Protein AF-A0A524J0C8-F1 (afdb_monomer)

Structure (mmCIF, N/CA/C/O backbone):
data_AF-A0A524J0C8-F1
#
_entry.id   AF-A0A524J0C8-F1
#
loop_
_atom_site.group_PDB
_atom_site.id
_atom_site.type_symbol
_atom_site.label_atom_id
_atom_site.label_alt_id
_atom_site.label_comp_id
_atom_site.label_asym_id
_atom_site.label_entity_id
_atom_site.label_seq_id
_atom_site.pdbx_PDB_ins_code
_atom_site.Cartn_x
_atom_site.Cartn_y
_atom_site.Cartn_z
_atom_site.occupancy
_atom_site.B_iso_or_equiv
_atom_site.auth_seq_id
_atom_site.auth_comp_id
_atom_site.auth_asym_id
_atom_site.auth_atom_id
_atom_site.pdbx_PDB_model_num
ATOM 1 N N . MET A 1 1 ? 19.236 -18.487 -19.897 1.00 65.38 1 MET A N 1
ATOM 2 C CA . MET A 1 1 ? 17.955 -17.747 -19.939 1.00 65.38 1 MET A CA 1
ATOM 3 C C . MET A 1 1 ? 18.192 -16.451 -20.700 1.00 65.38 1 MET A C 1
ATOM 5 O O . MET A 1 1 ? 19.241 -15.858 -20.490 1.00 65.38 1 MET A O 1
ATOM 9 N N . LYS A 1 2 ? 17.306 -16.058 -21.624 1.00 91.19 2 LYS A N 1
ATOM 10 C CA . LYS A 1 2 ? 17.439 -14.785 -22.359 1.00 91.19 2 LYS A CA 1
ATOM 11 C C . LYS A 1 2 ? 16.922 -13.638 -21.484 1.00 91.19 2 LYS A C 1
ATOM 13 O O . LYS A 1 2 ? 15.969 -13.858 -20.742 1.00 91.19 2 LYS A O 1
ATOM 18 N N . VAL A 1 3 ? 17.532 -12.455 -21.585 1.00 92.19 3 VAL A N 1
ATOM 19 C CA . VAL A 1 3 ? 17.136 -11.259 -20.811 1.00 92.19 3 VAL A CA 1
ATOM 20 C C . VAL A 1 3 ? 15.651 -10.944 -21.004 1.00 92.19 3 VAL A C 1
ATOM 22 O O . VAL A 1 3 ? 14.955 -10.717 -20.023 1.00 92.19 3 VAL A O 1
ATOM 25 N N . GLU A 1 4 ? 15.154 -11.050 -22.237 1.00 89.56 4 GLU A N 1
ATOM 26 C CA . GLU A 1 4 ? 13.746 -10.786 -22.553 1.00 89.56 4 GLU A CA 1
ATOM 27 C C . GLU A 1 4 ? 12.782 -11.708 -21.799 1.00 89.56 4 GLU A C 1
ATOM 29 O O . GLU A 1 4 ? 11.888 -11.241 -21.110 1.00 89.56 4 GLU A O 1
ATOM 34 N N . ALA A 1 5 ? 13.038 -13.019 -21.803 1.00 88.00 5 ALA A N 1
ATOM 35 C CA . ALA A 1 5 ? 12.205 -13.976 -21.073 1.00 88.00 5 ALA A CA 1
ATOM 36 C C . ALA A 1 5 ? 12.224 -13.732 -19.550 1.00 88.00 5 ALA A C 1
ATOM 38 O O . ALA A 1 5 ? 11.246 -14.009 -18.862 1.00 88.00 5 ALA A O 1
ATOM 39 N N . ALA A 1 6 ? 13.337 -13.220 -19.010 1.00 87.69 6 ALA A N 1
ATOM 40 C CA . ALA A 1 6 ? 13.421 -12.845 -17.602 1.00 87.69 6 ALA A CA 1
ATOM 41 C C . ALA A 1 6 ? 12.604 -11.577 -17.295 1.00 87.69 6 ALA A C 1
ATOM 43 O O . ALA A 1 6 ? 11.979 -11.504 -16.235 1.00 87.69 6 ALA A O 1
ATOM 44 N N . ARG A 1 7 ? 12.586 -10.605 -18.218 1.00 88.12 7 ARG A N 1
ATOM 45 C CA . ARG A 1 7 ? 11.748 -9.402 -18.131 1.00 88.12 7 ARG A CA 1
ATOM 46 C C . ARG A 1 7 ? 10.266 -9.767 -18.202 1.00 88.12 7 ARG A C 1
ATOM 48 O O . ARG A 1 7 ? 9.555 -9.466 -17.251 1.00 88.12 7 ARG A O 1
ATOM 55 N N . GLU A 1 8 ? 9.842 -10.495 -19.233 1.00 88.69 8 GLU A N 1
ATOM 56 C CA . GLU A 1 8 ? 8.449 -10.943 -19.396 1.00 88.69 8 GLU A CA 1
ATOM 57 C C . GLU A 1 8 ? 7.960 -11.721 -18.165 1.00 88.69 8 GLU A C 1
ATOM 59 O O . GLU A 1 8 ? 6.869 -11.488 -17.644 1.00 88.69 8 GLU A O 1
ATOM 64 N N . TYR A 1 9 ? 8.794 -12.624 -17.637 1.00 89.69 9 TYR A N 1
ATOM 65 C CA . TYR A 1 9 ? 8.463 -13.353 -16.417 1.00 89.69 9 TYR A CA 1
ATOM 66 C C . TYR A 1 9 ? 8.314 -12.415 -15.209 1.00 89.69 9 TYR A C 1
ATOM 68 O O . TYR A 1 9 ? 7.368 -12.558 -14.434 1.00 89.69 9 TYR A O 1
ATOM 76 N N . SER A 1 10 ? 9.199 -11.429 -15.058 1.00 85.00 10 SER A N 1
ATOM 77 C CA . SER A 1 10 ? 9.131 -10.455 -13.960 1.00 85.00 10 SER A CA 1
ATOM 78 C C . SER A 1 10 ? 7.877 -9.577 -14.042 1.00 85.00 10 SER A C 1
ATOM 80 O O . SER A 1 10 ? 7.220 -9.358 -13.026 1.00 85.00 10 SER A O 1
ATOM 82 N N . GLU A 1 11 ? 7.495 -9.142 -15.243 1.00 84.94 11 GLU A N 1
ATOM 83 C CA . GLU A 1 11 ? 6.250 -8.403 -15.493 1.00 84.94 11 GLU A CA 1
ATOM 84 C C . GLU A 1 11 ? 5.021 -9.261 -15.164 1.00 84.94 11 GLU A C 1
ATOM 86 O O . GLU A 1 11 ? 4.088 -8.804 -14.499 1.00 84.94 11 GLU A O 1
ATOM 91 N N . SER A 1 12 ? 5.048 -10.550 -15.523 1.00 89.50 12 SER A N 1
ATOM 92 C CA . SER A 1 12 ? 3.971 -11.483 -15.175 1.00 89.50 12 SER A CA 1
ATOM 93 C C . SER A 1 12 ? 3.791 -11.651 -13.662 1.00 89.50 12 SER A C 1
ATOM 95 O O . SER A 1 12 ? 2.660 -11.718 -13.175 1.00 89.50 12 SER A O 1
ATOM 97 N N . LEU A 1 13 ? 4.889 -11.643 -12.897 1.00 83.56 13 LEU A N 1
ATOM 98 C CA . LEU A 1 13 ? 4.835 -11.682 -11.435 1.00 83.56 13 LEU A CA 1
ATOM 99 C C . LEU A 1 13 ? 4.215 -10.407 -10.852 1.00 83.56 13 LEU A C 1
ATOM 101 O O . LEU A 1 13 ? 3.454 -10.501 -9.887 1.00 83.56 13 LEU A O 1
ATOM 105 N N . GLY A 1 14 ? 4.483 -9.241 -11.449 1.00 80.75 14 GLY A N 1
ATOM 106 C CA . GLY A 1 14 ? 3.833 -7.978 -11.083 1.00 80.75 14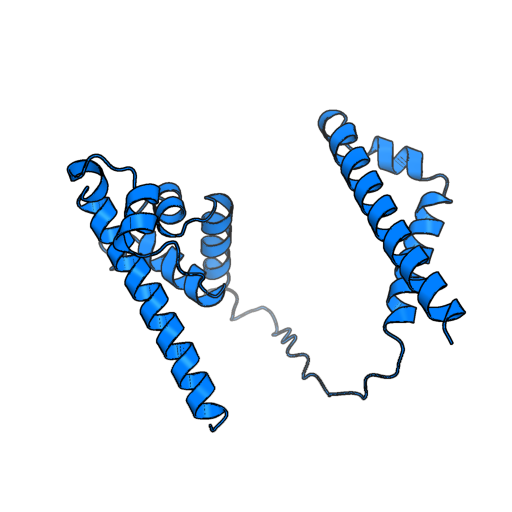 GLY A CA 1
ATOM 107 C C . GLY A 1 14 ? 2.312 -8.052 -11.241 1.00 80.75 14 GLY A C 1
ATOM 108 O O . GLY A 1 14 ? 1.572 -7.768 -10.296 1.00 80.75 14 GLY A O 1
ATOM 109 N N . MET A 1 15 ? 1.839 -8.561 -12.385 1.00 84.50 15 MET A N 1
ATOM 110 C CA . MET A 1 15 ? 0.405 -8.745 -12.656 1.00 84.50 15 MET A CA 1
ATOM 111 C C . MET A 1 15 ? -0.271 -9.707 -11.666 1.00 84.50 15 MET A C 1
ATOM 113 O O . MET A 1 15 ? -1.371 -9.429 -11.179 1.00 84.50 15 MET A O 1
ATOM 117 N N . ILE A 1 16 ? 0.389 -10.820 -11.321 1.00 89.44 16 ILE A N 1
ATOM 118 C CA . ILE A 1 16 ? -0.103 -11.767 -10.305 1.00 89.44 16 ILE A CA 1
ATOM 119 C C . ILE A 1 16 ? -0.172 -11.091 -8.928 1.00 89.44 16 ILE A C 1
ATOM 121 O O . ILE A 1 16 ? -1.155 -11.251 -8.197 1.00 89.44 16 ILE A O 1
ATOM 125 N N . GLY A 1 17 ? 0.849 -10.305 -8.579 1.00 88.00 17 GLY A N 1
ATOM 126 C CA . GLY A 1 17 ? 0.906 -9.553 -7.331 1.00 88.00 17 GLY A CA 1
ATOM 127 C C . GLY A 1 17 ? -0.239 -8.550 -7.189 1.00 88.00 17 GLY A C 1
ATOM 128 O O . GLY A 1 17 ? -0.946 -8.556 -6.179 1.00 88.00 17 GLY A O 1
ATOM 129 N N . ALA A 1 18 ? -0.476 -7.741 -8.223 1.00 87.19 18 ALA A N 1
ATOM 130 C CA . ALA A 1 18 ? -1.593 -6.801 -8.270 1.00 87.19 18 ALA A CA 1
ATOM 131 C C . ALA A 1 18 ? -2.951 -7.524 -8.174 1.00 87.19 18 ALA A C 1
ATOM 133 O O . ALA A 1 18 ? -3.813 -7.134 -7.385 1.00 87.19 18 ALA A O 1
ATOM 134 N N . GLY A 1 19 ? -3.125 -8.634 -8.903 1.00 91.69 19 GLY A N 1
ATOM 135 C CA . GLY A 1 19 ? -4.335 -9.459 -8.834 1.00 91.69 19 GLY A CA 1
ATOM 136 C C . GLY A 1 19 ? -4.600 -10.045 -7.443 1.00 91.69 19 GLY A C 1
ATOM 137 O O . GLY A 1 19 ? -5.744 -10.074 -6.991 1.00 91.69 19 GLY A O 1
ATOM 138 N N . THR A 1 20 ? -3.549 -10.442 -6.724 1.00 93.62 20 THR A N 1
ATOM 139 C CA . THR A 1 20 ? -3.659 -10.941 -5.344 1.00 93.62 20 THR A CA 1
ATOM 140 C C . THR A 1 20 ? -4.207 -9.860 -4.410 1.00 93.62 20 THR A C 1
ATOM 142 O O . THR A 1 20 ? -5.105 -10.121 -3.612 1.00 93.62 20 THR A O 1
ATOM 145 N N . LEU A 1 21 ? -3.744 -8.614 -4.545 1.00 92.19 21 LEU A N 1
ATOM 146 C CA . LEU A 1 21 ? -4.226 -7.497 -3.727 1.00 92.19 21 LEU A CA 1
ATOM 147 C C . LEU A 1 21 ? -5.691 -7.138 -4.019 1.00 92.19 21 LEU A C 1
ATOM 149 O O . LEU A 1 21 ? -6.426 -6.807 -3.088 1.00 92.19 21 LEU A O 1
ATOM 153 N N . ARG A 1 22 ? -6.157 -7.293 -5.266 1.00 92.50 22 ARG A N 1
ATOM 154 C CA . ARG A 1 22 ? -7.590 -7.171 -5.602 1.00 92.50 22 ARG A CA 1
ATOM 155 C C . ARG A 1 22 ? -8.438 -8.214 -4.874 1.00 92.50 22 ARG A C 1
ATOM 157 O O . ARG A 1 22 ? -9.505 -7.890 -4.359 1.00 92.50 22 ARG A O 1
ATOM 164 N N . GLN A 1 23 ? -7.959 -9.455 -4.787 1.00 95.31 23 GLN A N 1
ATOM 165 C CA . GLN A 1 23 ? -8.658 -10.511 -4.046 1.00 95.31 23 GLN A CA 1
ATOM 166 C C . GLN A 1 23 ? -8.705 -10.215 -2.544 1.00 95.31 23 GLN A C 1
ATOM 168 O O . GLN A 1 23 ? -9.738 -10.433 -1.915 1.00 95.31 23 GLN A O 1
ATOM 173 N N . VAL A 1 24 ? -7.622 -9.671 -1.978 1.00 95.25 24 VAL A N 1
ATOM 174 C CA . VAL A 1 24 ? -7.584 -9.213 -0.579 1.00 95.25 24 VAL A CA 1
ATOM 175 C C . VAL A 1 24 ? -8.605 -8.099 -0.341 1.00 95.25 24 VAL A C 1
ATOM 177 O O . VAL A 1 24 ? -9.383 -8.181 0.609 1.00 95.25 24 VAL A O 1
ATOM 180 N N . ALA A 1 25 ? -8.640 -7.087 -1.213 1.00 94.81 25 ALA A N 1
ATOM 181 C CA . ALA A 1 25 ? -9.606 -5.993 -1.136 1.00 94.81 25 ALA A CA 1
ATOM 182 C C . ALA A 1 25 ? -11.051 -6.503 -1.185 1.00 94.81 25 ALA A C 1
ATOM 184 O O . ALA A 1 25 ? -11.872 -6.147 -0.337 1.00 94.81 25 ALA A O 1
ATOM 185 N N . TRP A 1 26 ? -11.349 -7.400 -2.125 1.00 95.94 26 TRP A N 1
ATOM 186 C CA . TRP A 1 26 ? -12.666 -8.016 -2.231 1.00 95.94 26 TRP A CA 1
ATOM 187 C C . TRP A 1 26 ? -13.020 -8.827 -0.977 1.00 95.94 26 TRP A C 1
ATOM 189 O O . TRP A 1 26 ? -14.102 -8.656 -0.416 1.00 95.94 26 TRP A O 1
ATOM 199 N N . ALA A 1 27 ? -12.098 -9.647 -0.465 1.00 95.88 27 ALA A N 1
ATOM 200 C CA . ALA A 1 27 ? -12.315 -10.419 0.757 1.00 95.88 27 ALA A CA 1
ATOM 201 C C . ALA A 1 27 ? -12.592 -9.523 1.977 1.00 95.88 27 ALA A C 1
ATOM 203 O O . ALA A 1 27 ? -13.454 -9.847 2.801 1.00 95.88 27 ALA A O 1
ATOM 204 N N . GLN A 1 28 ? -11.903 -8.381 2.078 1.00 95.56 28 GLN A N 1
ATOM 205 C CA . GLN A 1 28 ? -12.163 -7.375 3.104 1.00 95.56 28 GLN A CA 1
ATOM 206 C C . GLN A 1 28 ? -13.572 -6.786 2.973 1.00 95.56 28 GLN A C 1
ATOM 208 O O . GLN A 1 28 ? -14.286 -6.729 3.976 1.00 95.56 28 GLN A O 1
ATOM 213 N N . GLN A 1 29 ? -13.994 -6.392 1.766 1.00 93.81 29 GLN A N 1
ATOM 214 C CA . GLN A 1 29 ? -15.340 -5.855 1.519 1.00 93.81 29 GLN A CA 1
ATOM 215 C C . GLN A 1 29 ? -16.442 -6.861 1.866 1.00 93.81 29 GLN A C 1
ATOM 217 O O . GLN A 1 29 ? -17.460 -6.490 2.444 1.00 93.81 29 GLN A O 1
ATOM 222 N N . GLN A 1 30 ? -16.218 -8.144 1.574 1.00 96.69 30 GLN A N 1
ATOM 223 C CA . GLN A 1 30 ? -17.135 -9.229 1.937 1.00 96.69 30 GLN A CA 1
ATOM 224 C C . GLN A 1 30 ? -17.102 -9.574 3.438 1.00 96.69 30 GLN A C 1
ATOM 226 O O . GLN A 1 30 ? -17.862 -10.423 3.901 1.00 96.69 30 GLN A O 1
ATOM 231 N N . GLY A 1 31 ? -16.220 -8.946 4.222 1.00 95.81 31 GLY A N 1
ATOM 232 C CA . GLY A 1 31 ? -16.094 -9.198 5.655 1.00 95.81 31 GLY A CA 1
ATOM 233 C C . GLY A 1 31 ? -15.560 -10.591 5.994 1.00 95.81 31 GLY A C 1
ATOM 234 O O . GLY A 1 31 ? -15.745 -11.043 7.125 1.00 95.81 31 GLY A O 1
ATOM 235 N N . ILE A 1 32 ? -14.882 -11.267 5.057 1.00 97.19 32 ILE A N 1
ATOM 236 C CA . ILE A 1 32 ? -14.376 -12.637 5.236 1.00 97.19 32 ILE A CA 1
ATOM 237 C C . ILE A 1 32 ? -13.422 -12.745 6.439 1.00 97.19 32 ILE A C 1
ATOM 239 O O . ILE A 1 32 ? -13.663 -13.614 7.280 1.00 97.19 32 ILE A O 1
ATOM 243 N N . PRO A 1 33 ? -12.407 -11.866 6.617 1.00 97.62 33 PRO A N 1
ATOM 244 C CA . PRO A 1 33 ? -11.531 -11.937 7.791 1.00 97.62 33 PRO A CA 1
ATOM 245 C C . PRO A 1 33 ? -12.318 -11.874 9.105 1.00 97.62 33 PRO A C 1
ATOM 247 O O . PRO A 1 33 ? -12.123 -12.690 10.006 1.00 97.62 33 PRO A O 1
ATOM 250 N N . LYS A 1 34 ? -13.293 -10.959 9.173 1.00 96.38 34 LYS A N 1
ATOM 251 C CA . LYS A 1 34 ? -14.138 -10.761 10.352 1.00 96.38 34 LYS A CA 1
ATOM 252 C C . LYS A 1 34 ? -15.037 -11.968 10.624 1.00 96.38 34 LYS A C 1
ATOM 254 O O . LYS A 1 34 ? -15.202 -12.336 11.783 1.00 96.38 34 LYS A O 1
ATOM 259 N N . ALA A 1 35 ? -15.594 -12.592 9.585 1.00 98.06 35 ALA A N 1
ATOM 260 C CA . ALA A 1 35 ? -16.396 -13.810 9.711 1.00 98.06 35 ALA A CA 1
ATOM 261 C C . ALA A 1 35 ? -15.582 -14.990 10.274 1.00 98.06 35 ALA A C 1
ATOM 263 O O . ALA A 1 35 ? -16.133 -15.839 10.970 1.00 98.06 35 ALA A O 1
ATOM 264 N N . LEU A 1 36 ? -14.269 -15.004 10.031 1.00 97.62 36 LEU A N 1
ATOM 265 C CA . LEU A 1 36 ? -13.325 -15.972 10.593 1.00 97.62 36 LEU A CA 1
ATOM 266 C C . LEU A 1 36 ? -12.790 -15.576 11.981 1.00 97.62 36 LEU A C 1
ATOM 268 O O . LEU A 1 36 ? -11.968 -16.296 12.544 1.00 97.62 36 LEU A O 1
ATOM 272 N N . GLY A 1 37 ? -13.231 -14.446 12.545 1.00 97.75 37 GLY A N 1
ATOM 273 C CA . GLY A 1 37 ? -12.748 -13.949 13.835 1.00 97.75 37 GLY A CA 1
ATOM 274 C C . GLY A 1 37 ? -11.309 -13.424 13.797 1.00 97.75 37 GLY A C 1
ATOM 275 O O . GLY A 1 37 ? -10.650 -13.388 14.833 1.00 97.75 37 GLY A O 1
ATOM 276 N N . MET A 1 38 ? -10.819 -13.028 12.622 1.00 98.12 38 MET A N 1
ATOM 277 C CA . MET A 1 38 ? -9.465 -12.518 12.410 1.00 98.12 38 MET A CA 1
ATOM 278 C C . MET A 1 38 ? -9.506 -11.048 11.986 1.00 98.12 38 MET A C 1
ATOM 280 O O . MET A 1 38 ? -10.459 -10.586 11.353 1.00 98.12 38 MET A O 1
ATOM 284 N N . ASP A 1 39 ? -8.452 -10.299 12.303 1.00 97.12 39 ASP A N 1
ATOM 285 C CA . ASP A 1 39 ? -8.204 -9.031 11.619 1.00 97.12 39 ASP A CA 1
ATOM 286 C C . ASP A 1 39 ? -7.627 -9.277 10.212 1.00 97.12 39 ASP A C 1
ATOM 288 O O . ASP A 1 39 ? -7.170 -10.375 9.878 1.00 97.12 39 ASP A O 1
ATOM 292 N N . LEU A 1 40 ? -7.673 -8.247 9.362 1.00 96.38 40 LEU A N 1
ATOM 293 C CA . LEU A 1 40 ? -7.226 -8.346 7.972 1.00 96.38 40 LEU A CA 1
ATOM 294 C C . LEU A 1 40 ? -5.756 -8.771 7.864 1.00 96.38 40 LEU A C 1
ATOM 296 O O . LEU A 1 40 ? -5.412 -9.592 7.021 1.00 96.38 40 LEU A O 1
ATOM 300 N N . ARG A 1 41 ? -4.898 -8.230 8.731 1.00 96.00 41 ARG A N 1
ATOM 301 C CA . ARG A 1 41 ? -3.462 -8.517 8.744 1.00 96.00 41 ARG A CA 1
ATOM 302 C C . ARG A 1 41 ? -3.199 -9.995 8.994 1.00 96.00 41 ARG A C 1
ATOM 304 O O . ARG A 1 41 ? -2.515 -10.639 8.206 1.00 96.00 41 ARG A O 1
ATOM 311 N N . THR A 1 42 ? -3.772 -10.517 10.070 1.00 97.06 42 THR A N 1
ATOM 312 C CA . THR A 1 42 ? -3.668 -11.920 10.466 1.00 97.06 42 THR A CA 1
ATOM 313 C C . THR A 1 42 ? -4.180 -12.828 9.352 1.00 97.06 42 THR A C 1
ATOM 315 O O . THR A 1 42 ? -3.561 -13.846 9.043 1.00 97.06 42 THR A O 1
ATOM 318 N N . TRP A 1 43 ? -5.281 -12.440 8.702 1.00 97.62 43 TRP A N 1
ATOM 319 C CA . TRP A 1 43 ? -5.842 -1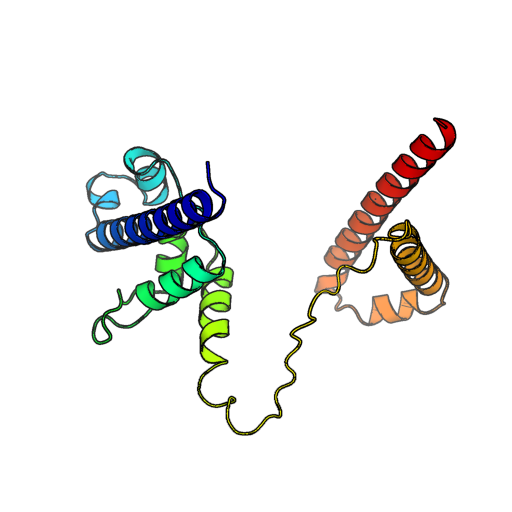3.183 7.579 1.00 97.62 43 TRP A CA 1
ATOM 320 C C . TRP A 1 43 ? -4.899 -13.214 6.363 1.00 97.62 43 TRP A C 1
ATOM 322 O O . TRP A 1 43 ? -4.647 -14.290 5.823 1.00 97.62 43 TRP A O 1
ATOM 332 N N . ILE A 1 44 ? -4.309 -12.077 5.976 1.00 96.44 44 ILE A N 1
ATOM 333 C CA . ILE A 1 44 ? -3.316 -11.993 4.888 1.00 96.44 44 ILE A CA 1
ATOM 334 C C . ILE A 1 44 ? -2.079 -12.842 5.213 1.00 96.44 44 ILE A C 1
ATOM 336 O O . ILE A 1 44 ? -1.624 -13.628 4.383 1.00 96.44 44 ILE A O 1
ATOM 340 N N . GLU A 1 45 ? -1.534 -12.720 6.423 1.00 95.88 45 GLU A N 1
ATOM 341 C CA . GLU A 1 45 ? -0.362 -13.492 6.851 1.00 95.88 45 GLU A CA 1
ATOM 342 C C . GLU A 1 45 ? -0.645 -15.008 6.842 1.00 95.88 45 GLU A C 1
ATOM 344 O O . GLU A 1 45 ? 0.215 -15.784 6.431 1.00 95.88 45 GLU A O 1
ATOM 349 N N . THR A 1 46 ? -1.861 -15.426 7.212 1.00 96.56 46 THR A N 1
ATOM 350 C CA . THR A 1 46 ? -2.251 -16.845 7.293 1.00 96.56 46 THR A CA 1
ATOM 351 C C . THR A 1 46 ? -2.573 -17.464 5.931 1.00 96.56 46 THR A C 1
ATOM 353 O O . THR A 1 46 ? -2.137 -18.578 5.650 1.00 96.56 46 THR A O 1
ATOM 356 N N . PHE A 1 47 ? -3.357 -16.778 5.092 1.00 95.50 47 PHE A N 1
ATOM 357 C CA . PHE A 1 47 ? -3.921 -17.365 3.867 1.00 95.50 47 PHE A CA 1
ATOM 358 C C . PHE A 1 47 ? -3.245 -16.896 2.577 1.00 95.50 47 PHE A C 1
ATOM 360 O O . PHE A 1 47 ? -3.281 -17.618 1.584 1.00 95.50 47 PHE A O 1
ATOM 367 N N . VAL A 1 48 ? -2.632 -15.711 2.578 1.00 93.69 48 VAL A N 1
ATOM 368 C CA . VAL A 1 48 ? -1.973 -15.127 1.395 1.00 93.69 48 VAL A CA 1
ATOM 369 C C . VAL A 1 48 ? -0.449 -15.272 1.477 1.00 93.69 48 VAL A C 1
ATOM 371 O O . VAL A 1 48 ? 0.229 -15.276 0.453 1.00 93.69 48 VAL A O 1
ATOM 374 N N . GLY A 1 49 ? 0.101 -15.449 2.683 1.00 94.19 49 GLY A N 1
ATOM 375 C CA . GLY A 1 49 ? 1.546 -15.540 2.917 1.00 94.19 49 GLY A CA 1
ATOM 376 C C . GLY A 1 49 ? 2.218 -14.180 3.136 1.00 94.19 49 GLY A C 1
ATOM 377 O O . GLY A 1 49 ? 3.436 -14.065 3.000 1.00 94.19 49 GLY A O 1
ATOM 378 N N . GLY A 1 50 ? 1.436 -13.154 3.490 1.00 94.12 50 GLY A N 1
ATOM 379 C CA . GLY A 1 50 ? 1.907 -11.788 3.723 1.00 94.12 50 GLY A CA 1
ATOM 380 C C . GLY A 1 50 ? 1.613 -10.830 2.565 1.00 94.12 50 GLY A C 1
ATOM 381 O O . GLY A 1 50 ? 0.971 -11.180 1.578 1.00 94.12 50 GLY A O 1
ATOM 382 N N . TRP A 1 51 ? 2.066 -9.583 2.706 1.00 92.62 51 TRP A N 1
ATOM 383 C CA . TRP A 1 51 ? 1.859 -8.558 1.683 1.00 92.62 51 TRP A CA 1
ATOM 384 C C . TRP A 1 51 ? 2.823 -8.708 0.515 1.00 92.62 51 TRP A C 1
ATOM 386 O O . TRP A 1 51 ? 4.040 -8.804 0.697 1.00 92.62 51 TRP A O 1
ATOM 396 N N . VAL A 1 52 ? 2.271 -8.625 -0.694 1.00 91.06 52 VAL A N 1
ATOM 397 C CA . VAL A 1 52 ? 3.060 -8.561 -1.921 1.00 91.06 52 VAL A CA 1
ATOM 398 C C . VAL A 1 52 ? 3.695 -7.179 -2.051 1.00 91.06 52 VAL A C 1
ATOM 400 O O . VAL A 1 52 ? 3.023 -6.152 -1.952 1.00 91.06 52 VAL A O 1
ATOM 403 N N . ARG A 1 53 ? 5.010 -7.143 -2.287 1.00 90.44 53 ARG A N 1
ATOM 404 C CA . ARG A 1 53 ? 5.714 -5.900 -2.613 1.00 90.44 53 ARG A CA 1
ATOM 405 C C . ARG A 1 53 ? 5.503 -5.573 -4.084 1.00 90.44 53 ARG A C 1
ATOM 407 O O . ARG A 1 53 ? 6.019 -6.275 -4.945 1.00 90.44 53 ARG A O 1
ATOM 414 N N . LEU A 1 54 ? 4.777 -4.494 -4.338 1.00 89.94 54 LEU A N 1
ATOM 415 C CA . LEU A 1 54 ? 4.616 -3.922 -5.669 1.00 89.94 54 LEU A CA 1
ATOM 416 C C . LEU A 1 54 ? 5.734 -2.923 -5.988 1.00 89.94 54 LEU A C 1
ATOM 418 O O . LEU A 1 54 ? 6.310 -2.308 -5.079 1.00 89.94 54 LEU A O 1
ATOM 422 N N . THR A 1 55 ? 5.985 -2.721 -7.281 1.00 90.81 55 THR A N 1
ATOM 423 C CA . THR A 1 55 ? 6.729 -1.553 -7.771 1.00 90.81 55 THR A CA 1
ATOM 424 C C . THR A 1 55 ? 5.963 -0.262 -7.438 1.00 90.81 55 THR A C 1
ATOM 426 O O . THR A 1 55 ? 4.826 -0.294 -6.953 1.00 90.81 55 THR A O 1
ATOM 429 N N . ILE A 1 56 ? 6.589 0.905 -7.607 1.00 92.81 56 ILE A N 1
ATOM 430 C CA . ILE A 1 56 ? 5.910 2.178 -7.311 1.00 92.81 56 ILE A CA 1
ATOM 431 C C . ILE A 1 56 ? 4.792 2.419 -8.329 1.00 92.81 56 ILE A C 1
ATOM 433 O O . ILE A 1 56 ? 3.726 2.905 -7.955 1.00 92.81 56 ILE A O 1
ATOM 437 N N . GLU A 1 57 ? 5.049 2.059 -9.578 1.00 91.06 57 GLU A N 1
ATOM 438 C CA . GLU A 1 57 ? 4.165 2.166 -10.728 1.00 91.06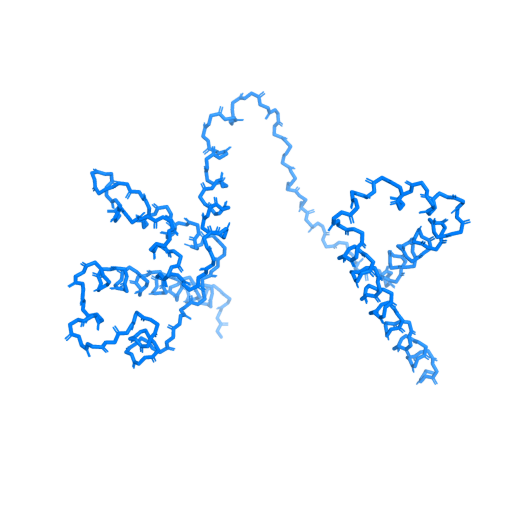 57 GLU A CA 1
ATOM 439 C C . GLU A 1 57 ? 2.927 1.287 -10.519 1.00 91.06 57 GLU A C 1
ATOM 441 O O . GLU A 1 57 ? 1.825 1.824 -10.392 1.00 91.06 57 GLU A O 1
ATOM 446 N N . ASP A 1 58 ? 3.112 -0.019 -10.295 1.00 90.31 58 ASP A N 1
ATOM 447 C CA . ASP A 1 58 ? 2.002 -0.952 -10.049 1.00 90.31 58 ASP A CA 1
ATOM 448 C C . ASP A 1 58 ? 1.192 -0.544 -8.812 1.00 90.31 58 ASP A C 1
ATOM 450 O O . ASP A 1 58 ? -0.036 -0.626 -8.785 1.00 90.31 58 ASP A O 1
ATOM 454 N N . ARG A 1 59 ? 1.863 -0.072 -7.750 1.00 95.19 59 ARG A N 1
ATOM 455 C CA . ARG A 1 59 ? 1.167 0.370 -6.535 1.00 95.19 59 ARG A CA 1
ATOM 456 C C . ARG A 1 59 ? 0.273 1.574 -6.811 1.00 95.19 59 ARG A C 1
ATOM 458 O O . ARG A 1 59 ? -0.807 1.647 -6.234 1.00 95.19 59 ARG A O 1
ATOM 465 N N . ARG A 1 60 ? 0.702 2.516 -7.655 1.00 95.00 60 ARG A N 1
ATOM 466 C CA . ARG A 1 60 ? -0.118 3.676 -8.038 1.00 95.00 60 ARG A CA 1
ATOM 467 C C . ARG A 1 60 ? -1.344 3.243 -8.823 1.00 95.00 60 ARG A C 1
ATOM 469 O O . ARG A 1 60 ? -2.435 3.696 -8.491 1.00 95.00 60 ARG A O 1
ATOM 476 N N . GLU A 1 61 ? -1.183 2.341 -9.786 1.00 93.75 61 GLU A N 1
ATOM 477 C CA . GLU A 1 61 ? -2.305 1.790 -10.554 1.00 93.75 61 GLU A CA 1
ATOM 478 C C . GLU A 1 61 ? -3.316 1.091 -9.644 1.00 93.75 61 GLU A C 1
ATOM 480 O O . GLU A 1 61 ? -4.505 1.407 -9.673 1.00 93.75 61 GLU A O 1
ATOM 485 N N . VAL A 1 62 ? -2.841 0.228 -8.741 1.00 94.75 62 VAL A N 1
ATOM 486 C CA . VAL A 1 62 ? -3.709 -0.448 -7.770 1.00 94.75 62 VAL A CA 1
ATOM 487 C C . VAL A 1 62 ? -4.371 0.560 -6.823 1.00 94.75 62 VAL A C 1
ATOM 489 O O . VAL A 1 62 ? -5.551 0.423 -6.521 1.00 94.75 62 VAL A O 1
ATOM 492 N N . VAL A 1 63 ? -3.673 1.606 -6.365 1.00 96.50 63 VAL A N 1
ATOM 493 C CA . VAL A 1 63 ? -4.282 2.668 -5.538 1.00 96.50 63 VAL A CA 1
ATOM 494 C C . VAL A 1 63 ? -5.425 3.367 -6.275 1.00 96.50 63 VAL A C 1
ATOM 496 O O . VAL A 1 63 ? -6.462 3.640 -5.662 1.00 96.50 63 VAL A O 1
ATOM 499 N N . LEU A 1 64 ? -5.255 3.668 -7.563 1.00 95.31 64 LEU A N 1
ATOM 500 C CA . LEU A 1 64 ? -6.304 4.289 -8.370 1.00 95.31 64 LEU A CA 1
ATOM 501 C C . LEU A 1 64 ? -7.501 3.359 -8.496 1.00 95.31 64 LEU A C 1
ATOM 503 O O . LEU A 1 64 ? -8.605 3.776 -8.177 1.00 95.31 64 LEU A O 1
ATOM 507 N N . GLU A 1 65 ? -7.282 2.097 -8.854 1.00 94.75 65 GLU A N 1
ATOM 508 C CA . GLU A 1 65 ? -8.354 1.111 -8.994 1.00 94.75 65 GLU A CA 1
ATOM 509 C C . GLU A 1 65 ? -9.114 0.890 -7.675 1.00 94.75 65 GLU A C 1
ATOM 511 O O . GLU A 1 65 ? -10.344 0.935 -7.633 1.00 94.75 65 GLU A O 1
ATOM 516 N N . LEU A 1 66 ? -8.390 0.707 -6.564 1.00 96.00 66 LEU A N 1
ATOM 517 C CA . LEU A 1 66 ? -8.997 0.472 -5.255 1.00 96.00 66 LEU A CA 1
ATOM 518 C C . LEU A 1 66 ? -9.834 1.669 -4.785 1.00 96.00 66 LEU A C 1
ATOM 520 O O . LEU A 1 66 ? -10.867 1.476 -4.147 1.00 96.00 66 LEU A O 1
ATOM 524 N N . THR A 1 67 ? -9.385 2.897 -5.065 1.00 96.88 67 THR A N 1
ATOM 525 C CA . THR A 1 67 ? -10.032 4.123 -4.561 1.00 96.88 67 THR A CA 1
ATOM 526 C C . THR A 1 67 ? -10.968 4.802 -5.556 1.00 96.88 67 THR A C 1
ATOM 528 O O . THR A 1 67 ? -11.697 5.714 -5.156 1.00 96.88 67 THR A O 1
ATOM 531 N N . ALA A 1 68 ? -10.954 4.393 -6.825 1.00 95.25 68 ALA A N 1
ATOM 532 C CA . ALA A 1 68 ? -11.892 4.867 -7.831 1.00 95.25 68 ALA A CA 1
ATOM 533 C C . ALA A 1 68 ? -13.323 4.439 -7.461 1.00 95.25 68 ALA A C 1
ATOM 535 O O . ALA A 1 68 ? -13.500 3.357 -6.892 1.00 95.25 68 ALA A O 1
ATOM 536 N N . PRO A 1 69 ? -14.339 5.269 -7.746 1.00 96.06 69 PRO A N 1
ATOM 537 C CA . PRO A 1 69 ? -15.734 4.917 -7.506 1.00 96.06 69 PRO A CA 1
ATOM 538 C C . PRO A 1 69 ? -16.141 3.617 -8.213 1.00 96.06 69 PRO A C 1
ATOM 540 O O . PRO A 1 69 ? -15.575 3.245 -9.241 1.00 96.06 69 PRO A O 1
ATOM 543 N N . VAL A 1 70 ? -17.140 2.921 -7.666 1.00 93.62 70 VAL A N 1
ATOM 544 C CA . VAL A 1 70 ? -17.606 1.636 -8.222 1.00 93.62 70 VAL A CA 1
ATOM 545 C C . VAL A 1 70 ? -18.264 1.843 -9.588 1.00 93.62 70 VAL A C 1
ATOM 547 O O . VAL A 1 70 ? -18.115 1.018 -10.485 1.00 93.62 70 VAL A O 1
ATOM 550 N N . GLU A 1 71 ? -18.947 2.972 -9.767 1.00 94.44 71 GLU A N 1
ATOM 551 C CA . GLU A 1 71 ? -19.537 3.409 -11.031 1.00 94.44 71 GLU A CA 1
ATOM 552 C C . GLU A 1 71 ? -18.505 3.617 -12.152 1.00 94.44 71 GLU A C 1
ATOM 554 O O . GLU A 1 71 ? -18.840 3.410 -13.317 1.00 94.44 71 GLU A O 1
ATOM 559 N N . ASP A 1 72 ? -17.252 3.922 -11.798 1.00 93.94 72 ASP A N 1
ATOM 560 C CA . ASP A 1 72 ? -16.130 4.093 -12.731 1.00 93.94 72 ASP A CA 1
ATOM 561 C C . ASP A 1 72 ? -15.322 2.792 -12.920 1.00 93.94 72 ASP A C 1
ATOM 563 O O . ASP A 1 72 ? -14.253 2.791 -13.529 1.00 93.94 72 ASP A O 1
ATOM 567 N N . GLY A 1 73 ? -15.811 1.665 -12.387 1.00 89.88 73 GLY A N 1
ATOM 568 C CA . GLY A 1 73 ? -15.140 0.363 -12.457 1.00 89.88 73 GLY A CA 1
ATOM 569 C C . GLY A 1 73 ? -14.066 0.135 -11.387 1.00 89.88 73 GLY A C 1
ATOM 570 O O . GLY A 1 73 ? -13.327 -0.845 -11.474 1.00 89.88 73 GLY A O 1
ATOM 571 N N . GLY A 1 74 ? -13.975 1.011 -10.383 1.00 94.12 74 GLY A N 1
ATOM 572 C CA . GLY A 1 74 ? -13.110 0.834 -9.219 1.00 94.12 74 GLY A CA 1
ATOM 573 C C . GLY A 1 74 ? -13.752 0.024 -8.091 1.00 94.12 74 GLY A C 1
ATOM 574 O O . GLY A 1 74 ? -14.825 -0.564 -8.233 1.00 94.12 74 GLY A O 1
ATOM 575 N N . MET A 1 75 ? -13.096 0.007 -6.927 1.00 94.56 75 MET A N 1
ATOM 576 C CA . MET A 1 75 ? -13.613 -0.675 -5.727 1.00 94.56 75 MET A CA 1
ATOM 577 C C . MET A 1 75 ? -14.270 0.257 -4.703 1.00 94.56 75 MET A C 1
ATOM 579 O O . MET A 1 75 ? -14.852 -0.226 -3.732 1.00 94.56 75 MET A O 1
ATOM 583 N N . GLY A 1 76 ? -14.184 1.575 -4.881 1.00 96.00 76 GLY A N 1
ATOM 584 C CA . GLY A 1 76 ? -14.805 2.569 -4.004 1.00 96.00 76 GLY A CA 1
ATOM 585 C C . GLY A 1 76 ? -14.262 2.588 -2.572 1.00 96.00 76 GLY A C 1
ATOM 586 O O . GLY A 1 76 ? -14.941 3.080 -1.671 1.00 96.00 76 GLY A O 1
ATOM 587 N N . LEU A 1 77 ? -13.064 2.047 -2.328 1.00 96.69 77 LEU A N 1
ATOM 588 C CA . LEU A 1 77 ? -12.481 2.007 -0.990 1.00 96.69 77 LEU A CA 1
ATOM 589 C C . LEU A 1 77 ? -12.010 3.389 -0.540 1.00 96.69 77 LEU A C 1
ATOM 591 O O . LEU A 1 77 ? -11.455 4.182 -1.309 1.00 96.69 77 LEU A O 1
ATOM 595 N N . SER A 1 78 ? -12.135 3.659 0.760 1.00 97.19 78 SER A N 1
ATOM 596 C CA . SER A 1 78 ? -11.472 4.816 1.353 1.00 97.19 78 SER A CA 1
ATOM 597 C C . SER A 1 78 ? -9.946 4.660 1.287 1.00 97.19 78 SER A C 1
ATOM 599 O O . SER A 1 78 ? -9.402 3.556 1.291 1.00 97.19 78 SER A O 1
ATOM 601 N N . GLN A 1 79 ? -9.207 5.775 1.322 1.00 97.31 79 GLN A N 1
ATOM 602 C CA . GLN A 1 79 ? -7.735 5.730 1.343 1.00 97.31 79 GLN A CA 1
ATOM 603 C C . GLN A 1 79 ? -7.174 4.967 2.553 1.00 97.31 79 GLN A C 1
ATOM 605 O O . GLN A 1 79 ? -6.028 4.525 2.530 1.00 97.31 79 GLN A O 1
ATOM 610 N N . ARG A 1 80 ? -7.942 4.868 3.645 1.00 97.38 80 ARG A N 1
ATOM 611 C CA . ARG A 1 80 ? -7.548 4.097 4.825 1.00 97.38 80 ARG A CA 1
ATOM 612 C C . ARG A 1 80 ? -7.690 2.601 4.567 1.00 97.38 80 ARG A C 1
ATOM 614 O O . ARG A 1 80 ? -6.740 1.876 4.813 1.00 97.38 80 ARG A O 1
ATOM 621 N N . GLU A 1 81 ? -8.819 2.170 4.015 1.00 96.56 81 GLU A N 1
ATOM 622 C CA . GLU A 1 81 ? -9.034 0.763 3.661 1.00 96.56 81 GLU A CA 1
ATOM 623 C C . GLU A 1 81 ? -8.047 0.305 2.587 1.00 96.56 81 GLU A C 1
ATOM 625 O O . GLU A 1 81 ? -7.418 -0.734 2.746 1.00 96.56 81 GLU A O 1
ATOM 630 N N . ALA A 1 82 ? -7.816 1.118 1.552 1.00 97.12 82 ALA A N 1
ATOM 631 C CA . ALA A 1 82 ? -6.804 0.823 0.540 1.00 97.12 82 ALA A CA 1
ATOM 632 C C . ALA A 1 82 ? -5.392 0.698 1.147 1.00 97.12 82 ALA A C 1
ATOM 634 O O . ALA A 1 82 ? -4.614 -0.161 0.736 1.00 97.12 82 ALA A O 1
ATOM 635 N N . ALA A 1 83 ? -5.054 1.519 2.149 1.00 97.31 83 ALA A N 1
ATOM 636 C CA . ALA A 1 83 ? -3.777 1.416 2.854 1.00 97.31 83 ALA A CA 1
ATOM 637 C C . ALA A 1 83 ? -3.654 0.097 3.635 1.00 97.31 83 ALA A C 1
ATOM 639 O O . ALA A 1 83 ? -2.592 -0.527 3.597 1.00 97.31 83 ALA A O 1
ATOM 640 N N . ASP A 1 84 ? -4.738 -0.344 4.279 1.00 96.12 84 ASP A N 1
ATOM 641 C CA . ASP A 1 84 ? -4.792 -1.612 5.012 1.00 96.12 84 ASP A CA 1
ATOM 642 C C . ASP A 1 84 ? -4.643 -2.820 4.061 1.00 96.12 84 ASP A C 1
ATOM 644 O O . ASP A 1 84 ? -3.846 -3.719 4.341 1.00 96.12 84 ASP A O 1
ATOM 648 N N . VAL A 1 85 ? -5.315 -2.807 2.898 1.00 96.50 85 VAL A N 1
ATOM 649 C CA . VAL A 1 85 ? -5.156 -3.826 1.836 1.00 96.50 85 VAL A CA 1
ATOM 650 C C . VAL A 1 85 ? -3.706 -3.909 1.368 1.00 96.50 85 VAL A C 1
ATOM 652 O O . VAL A 1 85 ? -3.127 -4.992 1.303 1.00 96.50 85 VAL A O 1
ATOM 655 N N . LEU A 1 86 ? -3.107 -2.762 1.047 1.00 96.06 86 LEU A N 1
ATOM 656 C CA . LEU A 1 86 ? -1.761 -2.676 0.479 1.00 96.06 86 LEU A CA 1
ATOM 657 C C . LEU A 1 86 ? -0.645 -2.869 1.513 1.00 96.06 86 LEU A C 1
ATOM 659 O O . LEU A 1 86 ? 0.519 -3.004 1.135 1.00 96.06 86 LEU A O 1
ATOM 663 N N . GLY A 1 87 ? -0.965 -2.836 2.808 1.00 96.00 87 GLY A N 1
ATOM 664 C CA . GLY A 1 87 ? 0.034 -2.895 3.874 1.00 96.00 87 GLY A CA 1
ATOM 665 C C . GLY A 1 87 ? 0.940 -1.662 3.905 1.00 96.00 87 GLY A C 1
ATOM 666 O O . GLY A 1 87 ? 2.099 -1.748 4.316 1.00 96.00 87 GLY A O 1
ATOM 667 N N . VAL A 1 88 ? 0.438 -0.508 3.452 1.00 96.88 88 VAL A N 1
ATOM 668 C CA . VAL A 1 88 ? 1.164 0.772 3.461 1.00 96.88 88 VAL A CA 1
ATOM 669 C C . VAL A 1 88 ? 0.475 1.796 4.359 1.00 96.88 88 VAL A C 1
ATOM 671 O O . VAL A 1 88 ? -0.567 1.551 4.952 1.00 96.88 88 VAL A O 1
ATOM 674 N N . THR A 1 89 ? 1.066 2.983 4.491 1.00 97.62 89 THR A N 1
ATOM 675 C CA . THR A 1 89 ? 0.440 4.076 5.245 1.00 97.62 89 THR A CA 1
ATOM 676 C C . THR A 1 89 ? -0.556 4.850 4.384 1.00 97.62 89 THR A C 1
ATOM 678 O O . THR A 1 89 ? -0.359 5.000 3.179 1.00 97.62 89 THR A O 1
ATOM 681 N N . ASN A 1 90 ? -1.563 5.457 5.014 1.00 97.25 90 ASN A N 1
ATOM 682 C CA . ASN A 1 90 ? -2.488 6.373 4.337 1.00 97.25 90 ASN A CA 1
ATOM 683 C C . ASN A 1 90 ? -1.757 7.533 3.621 1.00 97.25 90 ASN A C 1
ATOM 685 O O . ASN A 1 90 ? -2.129 7.910 2.516 1.00 97.25 90 ASN A O 1
ATOM 689 N N . ALA A 1 91 ? -0.654 8.036 4.191 1.00 97.38 91 ALA A N 1
ATOM 690 C CA . ALA A 1 91 ? 0.170 9.064 3.553 1.00 97.38 91 ALA A CA 1
ATOM 691 C C . ALA A 1 91 ? 0.833 8.580 2.249 1.00 97.38 91 ALA A C 1
ATOM 693 O O . ALA A 1 91 ? 1.058 9.379 1.342 1.00 97.38 91 ALA A O 1
ATOM 694 N N . THR A 1 92 ? 1.149 7.285 2.147 1.00 96.75 92 THR A N 1
ATOM 695 C CA . THR A 1 92 ? 1.650 6.672 0.910 1.00 96.75 92 THR A CA 1
ATOM 696 C C . THR A 1 92 ? 0.549 6.638 -0.145 1.00 96.75 92 THR A C 1
ATOM 698 O O . THR A 1 92 ? 0.769 7.147 -1.236 1.00 96.75 92 THR A O 1
ATOM 701 N N . VAL A 1 93 ? -0.647 6.156 0.210 1.00 97.31 93 VAL A N 1
ATOM 702 C CA . VAL A 1 93 ? -1.816 6.118 -0.689 1.00 97.31 93 VAL A CA 1
ATOM 703 C C . VAL A 1 93 ? -2.176 7.515 -1.196 1.00 97.31 93 VAL A C 1
ATOM 705 O O . VAL A 1 93 ? -2.364 7.716 -2.392 1.00 97.31 93 VAL A O 1
ATOM 708 N N . SER A 1 94 ? -2.209 8.506 -0.302 1.00 96.44 94 SER A N 1
ATOM 709 C CA . SER A 1 94 ? -2.470 9.902 -0.664 1.00 96.44 94 SER A CA 1
ATOM 710 C C . SER A 1 94 ? -1.438 10.441 -1.661 1.00 96.44 94 SER A C 1
ATOM 712 O O . SER A 1 94 ? -1.815 11.088 -2.637 1.00 96.44 94 SER A O 1
ATOM 714 N N . ARG A 1 95 ? -0.146 10.147 -1.453 1.00 96.12 95 ARG A N 1
ATOM 715 C CA . ARG A 1 95 ? 0.923 10.554 -2.375 1.00 96.12 95 ARG A CA 1
ATOM 716 C C . ARG A 1 95 ? 0.799 9.856 -3.725 1.00 96.12 9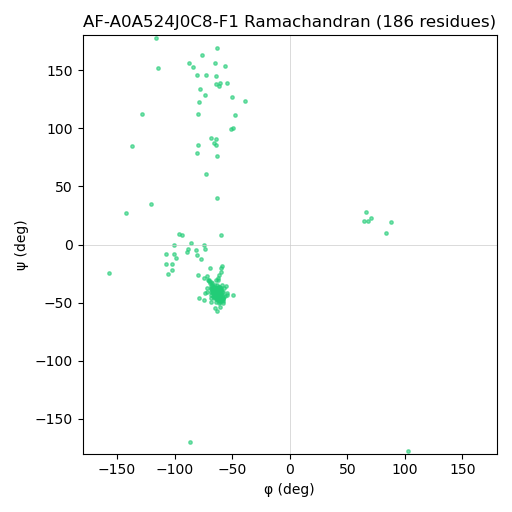5 ARG A C 1
ATOM 718 O O . ARG A 1 95 ? 0.924 10.518 -4.746 1.00 96.12 95 ARG A O 1
ATOM 725 N N . ASP A 1 96 ? 0.563 8.550 -3.725 1.00 95.56 96 ASP A N 1
ATOM 726 C CA . ASP A 1 96 ? 0.468 7.756 -4.949 1.00 95.56 96 ASP A CA 1
ATOM 727 C C . ASP A 1 96 ? -0.715 8.201 -5.813 1.00 95.56 96 ASP A C 1
ATOM 729 O O . ASP A 1 96 ? -0.546 8.391 -7.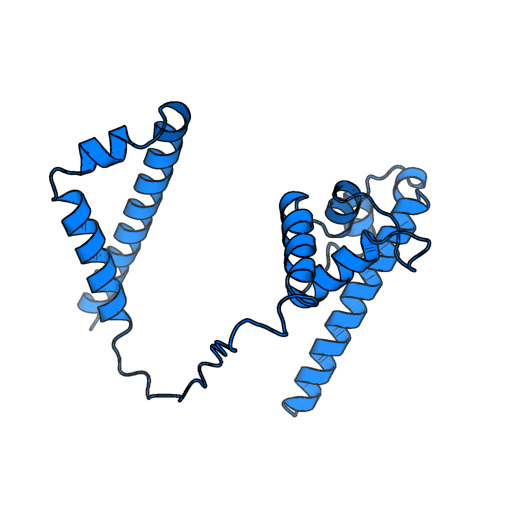011 1.00 95.56 96 ASP A O 1
ATOM 733 N N . ARG A 1 97 ? -1.864 8.500 -5.194 1.00 93.62 97 ARG A N 1
ATOM 734 C CA . ARG A 1 97 ? -3.032 9.062 -5.884 1.00 93.62 97 ARG A CA 1
ATOM 735 C C . ARG A 1 97 ? -2.785 10.468 -6.442 1.00 93.62 97 ARG A C 1
ATOM 737 O O . ARG A 1 97 ? -3.308 10.810 -7.495 1.00 93.62 97 ARG A O 1
ATOM 744 N N . ALA A 1 98 ? -2.026 11.305 -5.733 1.00 90.12 98 ALA A N 1
ATOM 745 C CA . ALA A 1 98 ? -1.769 12.681 -6.159 1.00 90.12 98 ALA A CA 1
ATOM 746 C C . ALA A 1 98 ? -0.851 12.770 -7.386 1.00 90.12 98 ALA A C 1
ATOM 748 O O . ALA A 1 98 ? -0.980 13.709 -8.164 1.00 90.12 98 ALA A O 1
ATOM 749 N N . VAL A 1 99 ? 0.067 11.814 -7.560 1.00 82.06 99 VAL A N 1
ATOM 750 C CA . VAL A 1 99 ? 1.018 11.827 -8.683 1.00 82.06 99 VAL A CA 1
ATOM 751 C C . VAL A 1 99 ? 0.318 11.585 -10.020 1.00 82.06 99 VAL A C 1
ATOM 753 O O . VAL A 1 99 ? 0.717 12.176 -11.016 1.00 82.06 99 VAL A O 1
ATOM 756 N N . THR A 1 100 ? -0.752 10.794 -10.047 1.00 60.75 100 THR A N 1
ATOM 757 C CA . THR A 1 100 ? -1.475 10.493 -11.289 1.00 60.75 100 THR A CA 1
ATOM 758 C C . THR A 1 100 ? -2.287 11.676 -11.818 1.00 60.75 100 THR A C 1
ATOM 760 O O . THR A 1 100 ? -2.460 11.815 -13.020 1.00 60.75 100 THR A O 1
ATOM 763 N N . ASN A 1 101 ? -2.727 12.585 -10.943 1.00 54.69 101 ASN A N 1
ATOM 764 C CA . ASN A 1 101 ? -3.486 13.775 -11.346 1.00 54.69 101 ASN A CA 1
ATOM 765 C C . ASN A 1 101 ? -2.627 14.869 -12.012 1.00 54.69 101 ASN A C 1
ATOM 767 O O . ASN A 1 101 ? -3.153 15.923 -12.354 1.00 54.69 101 ASN A O 1
ATOM 771 N N . VAL A 1 102 ? -1.312 14.667 -12.162 1.00 53.16 102 VAL A N 1
ATOM 772 C CA . VAL A 1 102 ? -0.401 15.667 -12.750 1.00 53.16 102 VAL A CA 1
ATOM 773 C C . VAL A 1 102 ? -0.295 15.540 -14.279 1.00 53.16 102 VAL A C 1
ATOM 775 O O . VAL A 1 102 ? 0.320 16.386 -14.919 1.00 53.16 102 VAL A O 1
ATOM 778 N N . THR A 1 103 ? -0.924 14.547 -14.906 1.00 48.47 103 THR A N 1
ATOM 779 C CA . THR A 1 103 ? -0.748 14.288 -16.344 1.00 48.47 103 THR A CA 1
ATOM 780 C C . THR A 1 103 ? -2.065 13.981 -17.039 1.00 48.47 103 THR A C 1
ATOM 782 O O . THR A 1 103 ? -2.386 12.816 -17.212 1.00 48.47 103 THR A O 1
ATOM 785 N N . ASP A 1 104 ? -2.788 15.030 -17.440 1.00 47.72 104 ASP A N 1
ATOM 786 C CA . ASP A 1 104 ? -3.578 15.010 -18.686 1.00 47.72 104 ASP A CA 1
ATOM 787 C C . ASP A 1 104 ? -3.859 16.427 -19.233 1.00 47.72 104 ASP A C 1
ATOM 789 O O . ASP A 1 104 ? -3.967 16.587 -20.443 1.00 47.72 104 ASP A O 1
ATOM 793 N N . ASP A 1 105 ? -3.849 17.482 -18.402 1.00 42.19 105 ASP A N 1
ATOM 794 C CA . ASP A 1 105 ? -4.134 18.860 -18.872 1.00 42.19 105 ASP A CA 1
ATOM 795 C C . ASP A 1 105 ? -2.900 19.771 -19.063 1.00 42.19 105 ASP A C 1
ATOM 797 O O . ASP A 1 105 ? -2.969 20.776 -19.765 1.00 42.19 105 ASP A O 1
ATOM 801 N N . ASP A 1 106 ? -1.737 19.433 -18.496 1.00 43.44 106 ASP A N 1
ATOM 802 C CA . ASP A 1 106 ? -0.524 20.274 -18.594 1.00 43.44 106 ASP A CA 1
ATOM 803 C C . ASP A 1 106 ? 0.431 19.830 -19.730 1.00 43.44 106 ASP A C 1
ATOM 805 O O . ASP A 1 106 ? 1.544 20.344 -19.855 1.00 43.44 106 ASP A O 1
ATOM 809 N N . ALA A 1 107 ? 0.003 18.900 -20.594 1.00 45.44 107 ALA A N 1
ATOM 810 C CA . ALA A 1 107 ? 0.808 18.393 -21.711 1.00 45.44 107 ALA A CA 1
ATOM 811 C C . ALA A 1 107 ? 0.800 19.292 -22.967 1.00 45.44 107 ALA A C 1
ATOM 813 O O . ALA A 1 107 ? 1.549 19.010 -23.902 1.00 45.44 107 ALA A O 1
ATOM 814 N N . THR A 1 108 ? 0.012 20.379 -23.005 1.00 48.44 108 THR A N 1
ATOM 815 C CA . THR A 1 108 ? -0.121 21.197 -24.232 1.00 48.44 108 THR A CA 1
ATOM 816 C C . THR A 1 108 ? 0.572 22.567 -24.186 1.00 48.44 108 THR A C 1
ATOM 818 O O . THR A 1 108 ? 0.843 23.118 -25.246 1.00 48.44 108 THR A O 1
ATOM 821 N N . GLU A 1 109 ? 0.958 23.123 -23.027 1.00 45.81 109 GLU A N 1
ATOM 822 C CA . GLU A 1 109 ? 1.551 24.484 -22.991 1.00 45.81 109 GLU A CA 1
ATOM 823 C C . GLU A 1 109 ? 2.698 24.708 -21.990 1.00 45.81 109 GLU A C 1
ATOM 825 O O . GLU A 1 109 ? 2.978 25.838 -21.583 1.00 45.81 109 GLU A O 1
ATOM 830 N N . ARG A 1 110 ? 3.464 23.673 -21.631 1.00 44.31 110 ARG A N 1
ATOM 831 C CA . ARG A 1 110 ? 4.811 23.898 -21.081 1.00 44.31 110 ARG A CA 1
ATOM 832 C C . ARG A 1 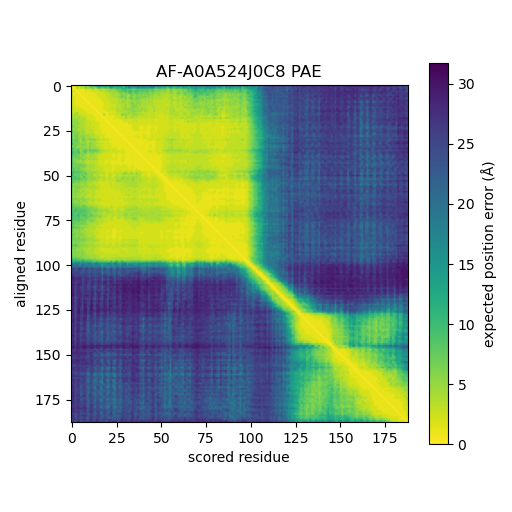110 ? 5.809 23.065 -21.846 1.00 44.31 110 ARG A C 1
ATOM 834 O O . ARG A 1 110 ? 5.772 21.842 -21.799 1.00 44.31 110 ARG A O 1
ATOM 841 N N . GLY A 1 111 ? 6.671 23.777 -22.576 1.00 42.66 111 GLY A N 1
ATOM 842 C CA . GLY A 1 111 ? 7.756 23.221 -23.367 1.00 42.66 111 GLY A CA 1
ATOM 843 C C . GLY A 1 111 ? 8.400 22.052 -22.641 1.00 42.66 111 GLY A C 1
ATOM 844 O O . GLY A 1 111 ? 8.819 22.178 -21.490 1.00 42.66 111 GLY A O 1
ATOM 845 N N . ALA A 1 112 ? 8.403 20.917 -23.329 1.00 41.03 112 ALA A N 1
ATOM 846 C CA . ALA A 1 112 ? 8.968 19.673 -22.870 1.00 41.03 112 ALA A CA 1
ATOM 847 C C . ALA A 1 112 ? 10.406 19.903 -22.384 1.00 41.03 112 ALA A C 1
ATOM 849 O O . ALA A 1 112 ? 11.349 19.948 -23.169 1.00 41.03 112 ALA A O 1
ATOM 850 N N . VAL A 1 113 ? 10.582 20.023 -21.069 1.00 45.69 113 VAL A N 1
ATOM 851 C CA . VAL A 1 113 ? 11.840 19.647 -20.433 1.00 45.69 113 VAL A CA 1
ATOM 852 C C . VAL A 1 113 ? 11.766 18.137 -20.293 1.00 45.69 113 VAL A C 1
ATOM 854 O O . VAL A 1 113 ? 11.442 17.589 -19.241 1.00 45.69 113 VAL A O 1
ATOM 857 N N . THR A 1 114 ? 12.020 17.449 -21.401 1.00 38.16 114 THR A N 1
ATOM 858 C CA . THR A 1 114 ? 12.461 16.064 -21.359 1.00 38.16 114 THR A CA 1
ATOM 859 C C . THR A 1 114 ? 13.823 16.063 -20.680 1.00 38.16 114 THR A C 1
ATOM 861 O O . THR A 1 114 ? 14.850 16.155 -21.343 1.00 38.16 114 THR A O 1
ATOM 864 N N . ASN A 1 115 ? 13.850 15.910 -19.356 1.00 41.69 115 ASN A N 1
ATOM 865 C CA . ASN A 1 115 ? 14.991 15.274 -18.699 1.00 41.69 115 ASN A CA 1
ATOM 866 C C . ASN A 1 115 ? 14.933 13.769 -19.007 1.00 41.69 115 ASN A C 1
ATOM 868 O O . ASN A 1 115 ? 14.806 12.921 -18.131 1.00 41.69 115 ASN A O 1
ATOM 872 N N . VAL A 1 116 ? 15.002 13.451 -20.299 1.00 43.66 116 VAL A N 1
ATOM 873 C CA . VAL A 1 116 ? 15.657 12.241 -20.760 1.00 43.66 116 VAL A CA 1
ATOM 874 C C . VAL A 1 116 ? 17.125 12.627 -20.736 1.00 43.66 116 VAL A C 1
ATOM 876 O O . VAL A 1 116 ? 17.671 13.136 -21.709 1.00 43.66 116 VAL A O 1
ATOM 879 N N . THR A 1 117 ? 17.754 12.479 -19.572 1.00 41.81 117 THR A N 1
ATOM 880 C CA . THR A 1 117 ? 19.197 12.291 -19.563 1.00 41.81 117 THR A CA 1
ATOM 881 C C . THR A 1 117 ? 19.390 10.919 -20.178 1.00 41.81 117 THR A C 1
ATOM 883 O O . THR A 1 117 ? 19.270 9.898 -19.506 1.00 41.81 117 THR A O 1
ATOM 886 N N . GLU A 1 118 ? 19.570 10.904 -21.495 1.00 44.56 118 GLU A N 1
ATOM 887 C CA . GLU A 1 118 ? 20.283 9.841 -22.174 1.00 44.56 118 GLU A CA 1
ATOM 888 C C . GLU A 1 118 ? 21.586 9.693 -21.384 1.00 44.56 118 GLU A C 1
ATOM 890 O O . GLU A 1 118 ? 22.460 10.559 -21.430 1.00 44.56 118 GLU A O 1
ATOM 895 N N . GLN A 1 119 ? 21.641 8.683 -20.509 1.00 40.28 119 GLN A N 1
ATOM 896 C CA . GLN A 1 119 ? 22.876 8.282 -19.861 1.00 40.28 119 GLN A CA 1
ATOM 897 C C . GLN A 1 119 ? 23.757 7.760 -20.986 1.00 40.28 119 GLN A C 1
ATOM 899 O O . GLN A 1 119 ? 23.762 6.576 -21.311 1.00 40.28 119 GLN A O 1
ATOM 904 N N . GLN A 1 120 ? 24.485 8.683 -21.606 1.00 39.16 120 GLN A N 1
ATOM 905 C CA . GLN A 1 120 ? 25.815 8.396 -22.084 1.00 39.16 120 GLN A CA 1
ATOM 906 C C . GLN A 1 120 ? 26.506 7.700 -20.909 1.00 39.16 120 GLN A C 1
ATOM 908 O O . GLN A 1 120 ? 26.686 8.301 -19.848 1.00 39.16 120 GLN A O 1
ATOM 913 N N . GLU A 1 121 ? 26.789 6.406 -21.055 1.00 45.22 121 GLU A N 1
ATOM 914 C CA . GLU A 1 121 ? 27.759 5.713 -20.215 1.00 45.22 121 GLU A CA 1
ATOM 915 C C . GLU A 1 121 ? 29.112 6.380 -20.486 1.00 45.22 121 GLU A C 1
ATOM 917 O O . GLU A 1 121 ? 29.939 5.888 -21.253 1.00 45.22 121 GLU A O 1
ATOM 922 N N . GLU A 1 122 ? 29.309 7.569 -19.918 1.00 47.41 122 GLU A N 1
ATOM 923 C CA . GLU A 1 122 ? 30.645 8.085 -19.718 1.00 47.41 122 GLU A CA 1
ATOM 924 C C . GLU A 1 122 ? 31.348 7.094 -18.789 1.00 47.41 122 GLU A C 1
ATOM 926 O O . GLU A 1 122 ? 30.729 6.596 -17.836 1.00 47.41 122 GLU A O 1
ATOM 931 N N . PRO A 1 123 ? 32.608 6.735 -19.086 1.00 49.50 123 PRO A N 1
ATOM 932 C CA . PRO A 1 123 ? 33.380 5.884 -18.202 1.00 49.50 123 PRO A CA 1
ATOM 933 C C . PRO A 1 123 ? 33.281 6.473 -16.798 1.00 49.50 123 PRO A C 1
ATOM 935 O O . PRO A 1 123 ? 33.510 7.666 -16.610 1.00 49.50 123 PRO A O 1
ATOM 938 N N . ILE A 1 124 ? 32.879 5.647 -15.830 1.00 53.78 124 ILE A N 1
ATOM 939 C CA . ILE A 1 124 ? 32.915 6.002 -14.414 1.00 53.78 124 ILE A CA 1
ATOM 940 C C . ILE A 1 124 ? 34.398 6.185 -14.088 1.00 53.78 124 ILE A C 1
ATOM 942 O O . ILE A 1 124 ? 35.081 5.239 -13.707 1.00 53.78 124 ILE A O 1
ATOM 946 N N . GLU A 1 125 ? 34.916 7.384 -14.337 1.00 56.16 125 GLU A N 1
ATOM 947 C CA . GLU A 1 125 ? 36.176 7.826 -13.772 1.00 56.16 125 GLU A CA 1
ATOM 948 C C . GLU A 1 125 ? 36.008 7.800 -12.249 1.00 56.16 125 GLU A C 1
ATOM 950 O O . GLU A 1 125 ? 34.938 8.109 -11.716 1.00 56.16 125 GLU A O 1
ATOM 955 N N . ASP A 1 126 ? 37.056 7.345 -11.565 1.00 57.53 126 ASP A N 1
ATOM 956 C CA . ASP A 1 126 ? 37.126 6.930 -10.160 1.00 57.53 126 ASP A CA 1
ATOM 957 C C . ASP A 1 126 ? 36.833 8.030 -9.1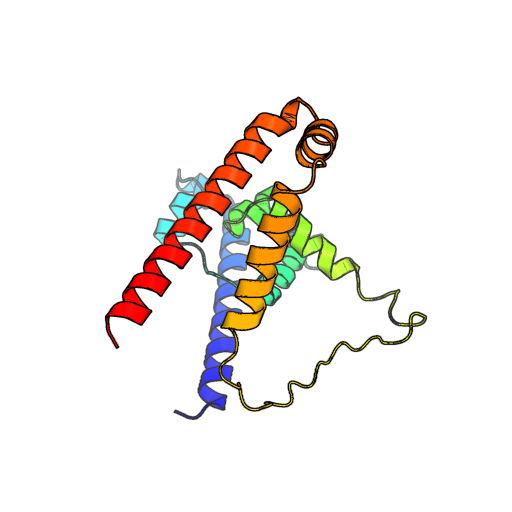11 1.00 57.53 126 ASP A C 1
ATOM 959 O O . ASP A 1 126 ? 37.463 8.080 -8.054 1.00 57.53 126 ASP A O 1
ATOM 963 N N . GLU A 1 127 ? 35.865 8.923 -9.318 1.00 62.69 127 GLU A N 1
ATOM 964 C CA . GLU A 1 127 ? 35.639 10.070 -8.432 1.00 62.69 127 GLU A CA 1
ATOM 965 C C . GLU A 1 127 ? 34.264 10.188 -7.737 1.00 62.69 127 GLU A C 1
ATOM 967 O O . GLU A 1 127 ? 33.849 11.306 -7.409 1.00 62.69 127 GLU A O 1
ATOM 972 N N . PRO A 1 128 ? 33.577 9.096 -7.323 1.00 61.34 128 PRO A N 1
ATOM 973 C CA . PRO A 1 128 ? 32.471 9.226 -6.364 1.00 61.34 128 PRO A CA 1
ATOM 974 C C . PRO A 1 128 ? 32.928 9.871 -5.036 1.00 61.34 128 PRO A C 1
ATOM 976 O O . PRO A 1 128 ? 32.113 10.403 -4.277 1.00 61.34 128 PRO A O 1
ATOM 979 N N . TRP A 1 129 ? 34.239 9.881 -4.762 1.00 66.38 129 TRP A N 1
ATOM 980 C CA . TRP A 1 129 ? 34.826 10.514 -3.585 1.00 66.38 129 TRP A CA 1
ATOM 981 C C . TRP A 1 129 ? 34.860 12.052 -3.663 1.00 66.38 129 TRP A C 1
ATOM 983 O O . TRP A 1 129 ? 34.753 12.694 -2.614 1.00 66.38 129 TRP A O 1
ATOM 993 N N . ILE A 1 130 ? 34.939 12.667 -4.855 1.00 71.88 130 ILE A N 1
ATOM 994 C CA . ILE A 1 130 ? 34.955 14.137 -4.979 1.00 71.88 130 ILE A CA 1
ATOM 995 C C . ILE A 1 130 ? 33.607 14.726 -4.578 1.00 71.88 130 ILE A C 1
ATOM 997 O O . ILE A 1 130 ? 33.560 15.662 -3.776 1.00 71.88 130 ILE A O 1
ATOM 1001 N N . ALA A 1 131 ? 32.509 14.146 -5.067 1.00 69.31 131 ALA A N 1
ATOM 1002 C CA . ALA A 1 131 ? 31.162 14.586 -4.711 1.00 69.31 131 ALA A CA 1
ATOM 1003 C C . ALA A 1 131 ? 30.912 14.467 -3.196 1.00 69.31 131 ALA A C 1
ATOM 1005 O O . ALA A 1 131 ? 30.347 15.371 -2.572 1.00 69.31 131 ALA A O 1
ATOM 1006 N N . LEU A 1 132 ? 31.395 13.383 -2.578 1.00 70.50 132 LEU A N 1
ATOM 1007 C CA . LEU A 1 132 ? 31.295 13.186 -1.134 1.00 70.50 132 LEU A CA 1
ATOM 1008 C C . LEU A 1 132 ? 32.126 14.219 -0.358 1.00 70.50 132 LEU A C 1
ATOM 1010 O O . LEU A 1 132 ? 31.631 14.801 0.609 1.00 70.50 132 LEU A O 1
ATOM 1014 N N . LYS A 1 133 ? 33.362 14.496 -0.790 1.00 75.31 133 LYS A N 1
ATOM 1015 C CA . LYS A 1 133 ? 34.237 15.484 -0.144 1.00 75.31 133 LYS A CA 1
ATOM 1016 C C . LYS A 1 133 ? 33.664 16.897 -0.232 1.00 75.31 133 LYS A C 1
ATOM 1018 O O . LYS A 1 133 ? 33.598 17.584 0.782 1.00 75.31 133 LYS A O 1
ATOM 1023 N N . GLN A 1 134 ? 33.150 17.294 -1.395 1.00 74.00 134 GLN A N 1
ATOM 1024 C CA . GLN A 1 134 ? 32.481 18.586 -1.575 1.00 74.00 134 GLN A CA 1
ATOM 1025 C C . GLN A 1 134 ? 31.244 18.730 -0.678 1.00 74.00 134 GLN A C 1
ATOM 1027 O O . GLN A 1 134 ? 31.014 19.799 -0.104 1.00 74.00 134 GLN A O 1
ATOM 1032 N N . ALA A 1 135 ? 30.464 17.657 -0.502 1.00 71.62 135 ALA A N 1
ATOM 1033 C CA . ALA A 1 135 ? 29.324 17.655 0.409 1.00 71.62 135 ALA A CA 1
ATOM 1034 C C . ALA A 1 135 ? 29.762 17.819 1.877 1.00 71.62 135 ALA A C 1
ATOM 1036 O O . ALA A 1 135 ? 29.178 18.620 2.611 1.00 71.62 135 ALA A O 1
ATOM 1037 N N . VAL A 1 136 ? 30.817 17.115 2.301 1.00 75.69 136 VAL A N 1
ATOM 1038 C CA . VAL A 1 136 ? 31.372 17.221 3.661 1.00 75.69 136 VAL A CA 1
ATOM 1039 C C . VAL A 1 136 ? 31.959 18.614 3.923 1.00 75.69 136 VAL A C 1
ATOM 1041 O O . VAL A 1 136 ? 31.666 19.209 4.962 1.00 75.69 136 VAL A O 1
ATOM 1044 N N . ASP A 1 137 ? 32.703 19.183 2.974 1.00 76.81 137 ASP A N 1
ATOM 1045 C CA . ASP A 1 137 ? 33.279 20.530 3.080 1.00 76.81 137 ASP A CA 1
ATOM 1046 C C . ASP A 1 137 ? 32.194 21.619 3.109 1.00 76.81 137 ASP A C 1
ATOM 1048 O O . ASP A 1 137 ? 32.283 22.590 3.870 1.00 76.81 137 ASP A O 1
ATOM 1052 N N . SER A 1 138 ? 31.108 21.432 2.356 1.00 72.69 138 SER A N 1
ATOM 1053 C CA . SER A 1 138 ? 29.941 22.320 2.393 1.00 72.69 138 SER A CA 1
ATOM 1054 C C . SER A 1 138 ? 29.253 22.291 3.760 1.00 72.69 138 SER A C 1
ATOM 1056 O O . SER A 1 138 ? 28.928 23.341 4.312 1.00 72.69 138 SER A O 1
ATOM 1058 N N . VAL A 1 139 ? 29.099 21.113 4.375 1.00 71.56 139 VAL A N 1
ATOM 1059 C CA . VAL A 1 139 ? 28.563 20.990 5.743 1.00 71.56 139 VAL A CA 1
ATOM 1060 C C . VAL A 1 139 ? 29.520 21.604 6.774 1.00 71.56 139 VAL A C 1
ATOM 1062 O O . VAL A 1 139 ? 29.080 22.308 7.687 1.00 71.56 139 VAL A O 1
ATOM 1065 N N . GLY A 1 140 ? 30.829 21.391 6.619 1.00 72.19 140 GLY A N 1
ATOM 1066 C CA . GLY A 1 140 ? 31.860 21.949 7.495 1.00 72.19 140 GLY A CA 1
ATOM 1067 C C . GLY A 1 140 ? 31.942 23.476 7.432 1.00 72.19 140 GLY A C 1
ATOM 1068 O O . GLY A 1 140 ? 32.056 24.132 8.469 1.00 72.19 140 GLY A O 1
ATOM 1069 N N . SER A 1 141 ? 31.840 24.062 6.239 1.00 72.75 141 SER A N 1
ATOM 1070 C CA . SER A 1 141 ? 31.797 25.518 6.053 1.00 72.75 141 SER A CA 1
ATOM 1071 C C . SER A 1 141 ? 30.510 26.128 6.614 1.00 72.75 141 SER A C 1
ATOM 1073 O O . SER A 1 141 ? 30.580 27.159 7.285 1.00 72.75 141 SER A O 1
ATOM 1075 N N . LEU A 1 142 ? 29.362 25.452 6.468 1.00 64.50 142 LEU A N 1
ATOM 1076 C CA . LEU A 1 142 ? 28.108 25.867 7.104 1.00 64.50 142 LEU A CA 1
ATOM 1077 C C . LEU A 1 142 ? 28.229 25.889 8.633 1.00 64.50 142 LEU A C 1
ATOM 1079 O O . LEU A 1 142 ? 27.776 26.837 9.271 1.00 64.50 142 LEU A O 1
ATOM 1083 N N . ALA A 1 143 ? 28.875 24.875 9.217 1.00 65.88 143 ALA A N 1
ATOM 1084 C CA . ALA A 1 143 ? 29.091 24.775 10.659 1.00 65.88 143 ALA A CA 1
ATOM 1085 C C . ALA A 1 143 ? 30.090 25.815 11.200 1.00 65.88 143 ALA A C 1
ATOM 1087 O O . ALA A 1 143 ? 29.944 26.267 12.334 1.00 65.88 143 ALA A O 1
ATOM 1088 N N . LYS A 1 144 ? 31.099 26.191 10.400 1.00 70.38 144 LYS A N 1
ATOM 1089 C CA . LYS A 1 144 ? 32.097 27.223 10.742 1.00 70.38 144 LYS A CA 1
ATOM 1090 C C . LYS A 1 144 ? 31.581 28.643 10.530 1.00 70.38 144 LYS A C 1
ATOM 1092 O O . LYS A 1 144 ? 32.069 29.568 11.176 1.00 70.38 144 LYS A O 1
ATOM 1097 N N . SER A 1 145 ? 30.619 28.835 9.631 1.00 66.50 145 SER A N 1
ATOM 1098 C CA . SER A 1 145 ? 29.961 30.125 9.478 1.00 66.50 145 SER A CA 1
ATOM 1099 C C . SER A 1 145 ? 29.193 30.460 10.762 1.00 66.50 145 SER A C 1
ATOM 1101 O O . SER A 1 145 ? 28.515 29.609 11.340 1.00 66.50 145 SER A O 1
ATOM 1103 N N . TYR A 1 146 ? 29.260 31.718 11.205 1.00 54.47 146 TYR A N 1
ATOM 1104 C CA . TYR A 1 146 ? 28.524 32.247 12.367 1.00 54.47 146 TYR A CA 1
ATOM 1105 C C . TYR A 1 146 ? 26.981 32.146 12.234 1.00 54.47 146 TYR A C 1
ATOM 1107 O O . TYR A 1 146 ? 26.246 32.658 13.078 1.00 54.47 146 TYR A O 1
ATOM 1115 N N . ASP A 1 147 ? 26.468 31.470 11.200 1.00 62.38 147 ASP A N 1
ATOM 1116 C CA . ASP A 1 147 ? 25.053 31.379 10.854 1.00 62.38 147 ASP A CA 1
ATOM 1117 C C . ASP A 1 147 ? 24.321 30.208 11.533 1.00 62.38 147 ASP A C 1
ATOM 1119 O O . ASP A 1 147 ? 23.093 30.124 11.481 1.00 62.38 147 ASP A O 1
ATOM 1123 N N . ALA A 1 148 ? 25.031 29.328 12.252 1.00 63.47 148 ALA A N 1
ATOM 1124 C CA . ALA A 1 148 ? 24.412 28.220 12.988 1.00 63.47 148 ALA A CA 1
ATOM 1125 C C . ALA A 1 148 ? 23.350 28.705 13.998 1.00 63.47 148 ALA A C 1
ATOM 1127 O O . ALA A 1 148 ? 22.290 28.091 14.141 1.00 63.47 148 ALA A O 1
ATOM 1128 N N . ALA A 1 149 ? 23.592 29.847 14.651 1.00 64.75 149 ALA A N 1
ATOM 1129 C CA . ALA A 1 149 ? 22.637 30.465 15.569 1.00 64.75 149 ALA A CA 1
ATOM 1130 C C . ALA A 1 149 ? 21.395 31.014 14.841 1.00 64.75 149 ALA A C 1
ATOM 1132 O O . ALA A 1 149 ? 20.277 30.877 15.344 1.00 64.75 149 ALA A O 1
ATOM 1133 N N . ARG A 1 150 ? 21.560 31.579 13.637 1.00 69.88 150 ARG A N 1
ATOM 1134 C CA . ARG A 1 150 ? 20.450 32.106 12.825 1.00 69.88 150 ARG A CA 1
ATOM 1135 C C . ARG A 1 150 ? 19.600 30.979 12.242 1.00 69.88 150 ARG A C 1
ATOM 1137 O O . ARG A 1 150 ? 18.374 31.042 12.300 1.00 69.88 150 ARG A O 1
ATOM 1144 N N . ILE A 1 151 ? 20.237 29.908 11.769 1.00 67.69 151 ILE A N 1
ATOM 1145 C CA . ILE A 1 151 ? 19.559 28.695 11.295 1.00 67.69 151 ILE A CA 1
ATOM 1146 C C . ILE A 1 151 ? 18.791 28.038 12.450 1.00 67.69 151 ILE A C 1
ATOM 1148 O O . ILE A 1 151 ? 17.623 27.683 12.294 1.00 67.69 151 ILE A O 1
ATOM 1152 N N . ALA A 1 152 ? 19.388 27.945 13.643 1.00 69.81 152 ALA A N 1
ATOM 1153 C CA . ALA A 1 152 ? 18.701 27.437 14.830 1.00 69.81 152 ALA A CA 1
ATOM 1154 C C . ALA A 1 152 ? 17.508 28.318 15.252 1.00 69.81 152 ALA A C 1
ATOM 1156 O O . ALA A 1 152 ? 16.482 27.794 15.701 1.00 69.81 152 ALA A O 1
ATOM 1157 N N . ALA A 1 153 ? 17.611 29.641 15.077 1.00 74.69 153 ALA A N 1
ATOM 1158 C CA . ALA A 1 153 ? 16.523 30.580 15.337 1.00 74.69 153 ALA A CA 1
ATOM 1159 C C . ALA A 1 153 ? 15.362 30.430 14.337 1.00 74.69 153 ALA A C 1
ATOM 1161 O O . ALA A 1 153 ? 14.205 30.518 14.752 1.00 74.69 153 ALA A O 1
ATOM 1162 N N . ALA A 1 154 ? 15.655 30.119 13.068 1.00 79.19 154 ALA A N 1
ATOM 1163 C CA . ALA A 1 154 ? 14.661 29.882 12.018 1.00 79.19 154 ALA A CA 1
ATOM 1164 C C . ALA A 1 154 ? 13.848 28.586 12.215 1.00 79.19 154 ALA A C 1
ATOM 1166 O O . ALA A 1 154 ? 12.744 28.453 11.685 1.00 79.19 154 ALA A O 1
ATOM 1167 N N . VAL A 1 155 ? 14.347 27.627 13.006 1.00 80.00 155 VAL A N 1
ATOM 1168 C CA . VAL A 1 155 ? 13.603 26.403 13.332 1.00 80.00 155 VAL A CA 1
ATOM 1169 C C . VAL A 1 155 ? 12.556 26.698 14.421 1.00 80.00 155 VAL A C 1
ATOM 1171 O O . VAL A 1 155 ? 12.925 27.100 15.533 1.00 80.00 155 VAL A O 1
ATOM 1174 N N . PRO A 1 156 ? 11.252 26.434 14.173 1.00 86.25 156 PRO A N 1
ATOM 1175 C CA . PRO A 1 156 ? 10.203 26.617 15.175 1.00 86.25 156 PRO A CA 1
ATOM 1176 C C . PRO A 1 156 ? 10.511 25.847 16.461 1.00 86.25 15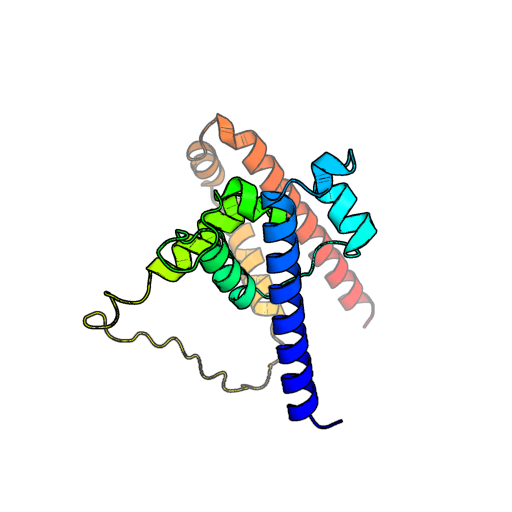6 PRO A C 1
ATOM 1178 O O . PRO A 1 156 ? 10.924 24.688 16.390 1.00 86.25 156 PRO A O 1
ATOM 1181 N N . ALA A 1 157 ? 10.249 26.438 17.634 1.00 79.56 157 ALA A N 1
ATOM 1182 C CA . ALA A 1 157 ? 10.607 25.860 18.939 1.00 79.56 157 ALA A CA 1
ATOM 1183 C C . ALA A 1 157 ? 10.165 24.391 19.094 1.00 79.56 157 ALA A C 1
ATOM 1185 O O . ALA A 1 157 ? 10.969 23.538 19.469 1.00 79.56 157 ALA A O 1
ATOM 1186 N N . ARG A 1 158 ? 8.935 24.069 18.662 1.00 80.81 158 ARG A N 1
ATOM 1187 C CA . ARG A 1 158 ? 8.368 22.705 18.663 1.00 80.81 158 ARG A CA 1
ATOM 1188 C C . ARG A 1 158 ? 9.155 21.672 17.838 1.00 80.81 158 ARG A C 1
ATOM 1190 O O . ARG A 1 158 ? 8.986 20.477 18.037 1.00 80.81 158 ARG A O 1
ATOM 1197 N N . ARG A 1 159 ? 9.998 22.109 16.893 1.00 79.19 159 ARG A N 1
ATOM 1198 C CA . ARG A 1 159 ? 10.789 21.251 15.990 1.00 79.19 159 ARG A CA 1
ATOM 1199 C C . ARG A 1 159 ? 12.284 21.227 16.313 1.00 79.19 159 ARG A C 1
ATOM 1201 O O . ARG A 1 159 ? 12.995 20.402 15.739 1.00 79.19 159 ARG A O 1
ATOM 1208 N N . ARG A 1 160 ? 12.777 22.071 17.227 1.00 79.94 160 ARG A N 1
ATOM 1209 C CA . ARG A 1 160 ? 14.218 22.173 17.531 1.00 79.94 160 ARG A CA 1
ATOM 1210 C C . ARG A 1 160 ? 14.795 20.862 18.065 1.00 79.94 160 ARG A C 1
ATOM 1212 O O . ARG A 1 160 ? 15.823 20.416 17.570 1.00 79.94 160 ARG A O 1
ATOM 1219 N N . ALA A 1 161 ? 14.097 20.188 18.982 1.00 73.19 161 ALA A N 1
ATOM 1220 C CA . ALA A 1 161 ? 14.549 18.913 19.550 1.00 73.19 161 ALA A CA 1
ATOM 1221 C C . ALA A 1 161 ? 14.641 17.787 18.500 1.00 73.19 161 ALA A C 1
ATOM 1223 O O . ALA A 1 161 ? 15.634 17.061 18.446 1.00 73.19 161 ALA A O 1
ATOM 1224 N N . ALA A 1 162 ? 13.637 17.674 17.624 1.00 72.88 162 ALA A N 1
ATOM 1225 C CA . ALA A 1 162 ? 13.630 16.690 16.542 1.00 72.88 162 ALA A CA 1
ATOM 1226 C C . ALA A 1 162 ? 14.714 16.984 15.492 1.00 72.88 162 ALA A C 1
ATOM 1228 O O . ALA A 1 162 ? 15.405 16.072 15.042 1.00 72.88 162 ALA A O 1
ATOM 1229 N N . THR A 1 163 ? 14.902 18.259 15.147 1.00 71.00 163 THR A N 1
ATOM 1230 C CA . THR A 1 163 ? 15.934 18.704 14.199 1.00 71.00 163 THR A CA 1
ATOM 1231 C C . THR A 1 163 ? 17.332 18.439 14.759 1.00 71.00 163 THR A C 1
ATOM 1233 O O . THR A 1 163 ? 18.152 17.830 14.081 1.00 71.00 163 THR A O 1
ATOM 1236 N N . ALA A 1 164 ? 17.577 18.762 16.033 1.00 72.38 164 ALA A N 1
ATOM 1237 C CA . ALA A 1 164 ? 18.831 18.445 16.716 1.00 72.38 164 ALA A CA 1
ATOM 1238 C C . ALA A 1 164 ? 19.098 16.930 16.787 1.00 72.38 164 ALA A C 1
ATOM 1240 O O . ALA A 1 164 ? 20.236 16.490 16.638 1.00 72.38 164 ALA A O 1
ATOM 1241 N N . LYS A 1 165 ? 18.058 16.105 16.986 1.00 75.50 165 LYS A N 1
ATOM 1242 C CA . LYS A 1 165 ? 18.185 14.638 16.947 1.00 75.50 165 LYS A CA 1
ATOM 1243 C C . LYS A 1 165 ? 18.603 14.141 15.558 1.00 75.50 165 LYS A C 1
ATOM 1245 O O . LYS A 1 165 ? 19.505 13.315 15.475 1.00 75.50 165 LYS A O 1
ATOM 1250 N N . ARG A 1 166 ? 17.997 14.665 14.486 1.00 70.56 166 ARG A N 1
ATOM 1251 C CA . ARG A 1 166 ? 18.355 14.314 13.098 1.00 70.56 166 ARG A CA 1
ATOM 1252 C C . ARG A 1 166 ? 19.780 14.736 12.750 1.00 70.56 166 ARG A C 1
ATOM 1254 O O . ARG A 1 166 ? 20.527 13.920 12.232 1.00 70.56 166 ARG A O 1
ATOM 1261 N N . LEU A 1 167 ? 20.173 15.958 13.110 1.00 74.25 167 LEU A N 1
ATOM 1262 C CA . LEU A 1 167 ? 21.532 16.459 12.877 1.00 74.25 167 LEU A CA 1
ATOM 1263 C C . LEU A 1 167 ? 22.592 15.609 13.593 1.00 74.25 167 LEU A C 1
ATOM 1265 O O . LEU A 1 167 ? 23.617 15.292 13.000 1.00 74.25 167 LEU A O 1
ATOM 1269 N N . ARG A 1 168 ? 22.324 15.164 14.830 1.00 74.69 168 ARG A N 1
ATOM 1270 C CA . ARG A 1 168 ? 23.212 14.225 15.541 1.00 74.69 168 ARG A CA 1
ATOM 1271 C C . ARG A 1 168 ? 23.319 12.864 14.856 1.00 74.69 168 ARG A C 1
ATOM 1273 O O . ARG A 1 168 ? 24.413 12.311 14.806 1.00 74.69 168 ARG A O 1
ATOM 1280 N N . SER A 1 169 ? 22.210 12.334 14.333 1.00 75.62 169 SER A N 1
ATOM 1281 C CA . SER A 1 169 ? 22.224 11.075 13.574 1.00 75.62 169 SER A CA 1
ATOM 1282 C C . SER A 1 169 ? 23.104 11.203 12.335 1.00 75.62 169 SER A C 1
ATOM 1284 O O . SER A 1 169 ? 24.028 10.419 12.173 1.00 75.62 169 SER A O 1
ATOM 1286 N N . ILE A 1 170 ? 22.892 12.259 11.541 1.00 77.75 170 ILE A N 1
ATOM 1287 C CA . ILE A 1 170 ? 23.676 12.533 10.330 1.00 77.75 170 ILE A CA 1
ATOM 1288 C C . ILE A 1 170 ? 25.167 12.661 10.668 1.00 77.75 170 ILE A C 1
ATOM 1290 O O . ILE A 1 170 ? 25.993 12.033 10.017 1.00 77.75 170 ILE A O 1
ATOM 1294 N N . GLY A 1 171 ? 25.521 13.406 11.720 1.00 79.06 171 GLY A N 1
ATOM 1295 C CA . GLY A 1 171 ? 26.915 13.516 12.161 1.00 79.06 171 GLY A CA 1
ATOM 1296 C C . GLY A 1 171 ? 27.529 12.176 12.588 1.00 79.06 171 GLY A C 1
ATOM 1297 O O . GLY A 1 171 ? 28.696 11.920 12.308 1.00 79.06 171 GLY A O 1
ATOM 1298 N N . THR A 1 172 ? 26.743 11.297 13.218 1.00 78.56 172 THR A N 1
ATOM 1299 C CA . THR A 1 172 ? 27.198 9.952 13.618 1.00 78.56 172 THR A CA 1
ATOM 1300 C C . THR A 1 172 ? 27.453 9.067 12.401 1.00 78.56 172 THR A C 1
ATOM 1302 O O . THR A 1 172 ? 28.467 8.372 12.347 1.00 78.56 172 THR A O 1
ATOM 1305 N N . ASP A 1 173 ? 26.556 9.104 11.417 1.00 73.69 173 ASP A N 1
ATOM 1306 C CA . ASP A 1 173 ? 26.677 8.305 10.199 1.00 73.69 173 ASP A CA 1
ATOM 1307 C C . ASP A 1 173 ? 27.855 8.784 9.339 1.00 73.69 173 ASP A C 1
ATOM 1309 O O . ASP A 1 173 ? 28.656 7.964 8.893 1.00 73.69 173 ASP A O 1
ATOM 1313 N N . LEU A 1 174 ? 28.053 10.101 9.215 1.00 75.56 174 LEU A N 1
ATOM 1314 C CA . LEU A 1 174 ? 29.237 10.671 8.561 1.00 75.56 174 LEU A CA 1
ATOM 1315 C C . LEU A 1 174 ? 30.539 10.271 9.270 1.00 75.56 174 LEU A C 1
ATOM 1317 O O . LEU A 1 174 ? 31.509 9.915 8.605 1.00 75.56 174 LEU A O 1
ATOM 1321 N N . GLY A 1 175 ? 30.559 10.258 10.607 1.00 74.06 175 GLY A N 1
ATOM 1322 C CA . GLY A 1 175 ? 31.720 9.797 11.376 1.00 74.06 175 GLY A CA 1
ATOM 1323 C C . GLY A 1 175 ? 32.058 8.323 11.129 1.00 74.06 175 GLY A C 1
ATOM 1324 O O . GLY A 1 175 ? 33.229 7.966 11.027 1.00 74.06 175 GLY A O 1
ATOM 1325 N N . ARG A 1 176 ? 31.045 7.460 10.974 1.00 78.38 176 ARG A N 1
ATOM 1326 C CA . ARG A 1 176 ? 31.249 6.043 10.624 1.00 78.38 176 ARG A CA 1
ATOM 1327 C C . ARG A 1 176 ? 31.820 5.873 9.223 1.00 78.38 176 ARG A C 1
ATOM 1329 O O . ARG A 1 176 ? 32.700 5.038 9.043 1.00 78.38 176 ARG A O 1
ATOM 1336 N N . VAL A 1 177 ? 31.335 6.655 8.258 1.00 72.00 177 VAL A N 1
ATOM 1337 C CA . VAL A 1 177 ? 31.857 6.642 6.885 1.00 72.00 177 VAL A CA 1
ATOM 1338 C C . VAL A 1 177 ? 33.316 7.095 6.867 1.00 72.00 177 VAL A C 1
ATOM 1340 O O . VAL A 1 177 ? 34.149 6.394 6.308 1.00 72.00 177 VAL A O 1
ATOM 1343 N N . ALA A 1 178 ? 33.653 8.194 7.548 1.00 72.44 178 ALA A N 1
ATOM 1344 C CA . ALA A 1 178 ? 35.033 8.673 7.640 1.00 72.44 178 ALA A CA 1
ATOM 1345 C C . ALA A 1 178 ? 35.980 7.616 8.240 1.00 72.44 178 ALA A C 1
ATOM 1347 O O . ALA A 1 178 ? 37.047 7.356 7.695 1.00 72.44 178 ALA A O 1
ATOM 1348 N N . LEU A 1 179 ? 35.556 6.944 9.315 1.00 71.69 179 LEU A N 1
ATOM 1349 C CA . LEU A 1 179 ? 36.353 5.907 9.976 1.00 71.69 179 LEU A CA 1
ATOM 1350 C C . LEU A 1 179 ? 36.484 4.628 9.129 1.00 71.69 179 LEU 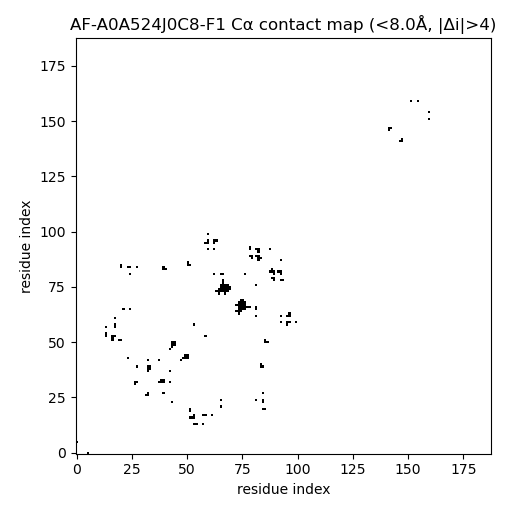A C 1
ATOM 1352 O O . LEU A 1 179 ? 37.493 3.930 9.204 1.00 71.69 179 LEU A O 1
ATOM 1356 N N . ALA A 1 180 ? 35.472 4.306 8.319 1.00 75.38 180 ALA A N 1
ATOM 1357 C CA . ALA A 1 180 ? 35.558 3.220 7.347 1.00 75.38 180 ALA A CA 1
ATOM 1358 C C . ALA A 1 180 ? 36.574 3.538 6.239 1.00 75.38 180 ALA A C 1
ATOM 1360 O O . ALA A 1 180 ? 37.351 2.661 5.872 1.00 75.38 180 ALA A O 1
ATOM 1361 N N . LEU A 1 181 ? 36.611 4.787 5.766 1.00 68.69 181 LEU A N 1
ATOM 1362 C CA . LEU A 1 181 ? 37.561 5.240 4.747 1.00 68.69 181 LEU A CA 1
ATOM 1363 C C . LEU A 1 181 ? 39.010 5.235 5.261 1.00 68.69 181 LEU A C 1
ATOM 1365 O O . LEU A 1 181 ? 39.880 4.682 4.597 1.00 68.69 181 LEU A O 1
ATOM 1369 N N . GLU A 1 182 ? 39.264 5.725 6.478 1.00 74.12 182 GLU A N 1
ATOM 1370 C CA . GLU A 1 182 ? 40.605 5.701 7.099 1.00 74.12 182 GLU A CA 1
ATOM 1371 C C . GLU A 1 182 ? 41.166 4.267 7.233 1.00 74.12 182 GLU A C 1
ATOM 1373 O O . GLU A 1 182 ? 42.359 4.009 7.055 1.00 74.12 182 GLU A O 1
ATOM 1378 N N . ARG A 1 183 ? 40.292 3.286 7.493 1.00 80.62 183 ARG A N 1
ATOM 1379 C CA . ARG A 1 183 ? 40.670 1.863 7.540 1.00 80.62 183 ARG A CA 1
ATOM 1380 C C . ARG A 1 183 ? 41.008 1.279 6.170 1.00 80.62 183 ARG A C 1
ATOM 1382 O O . ARG A 1 183 ? 41.808 0.349 6.097 1.00 80.62 183 ARG A O 1
ATOM 1389 N N . MET A 1 184 ? 40.392 1.789 5.106 1.00 76.56 184 MET A N 1
ATOM 1390 C CA . MET A 1 184 ? 40.695 1.364 3.739 1.00 76.56 184 MET A CA 1
ATOM 1391 C C . MET A 1 184 ? 42.049 1.913 3.281 1.00 76.56 184 MET A C 1
ATOM 1393 O O . MET A 1 184 ? 42.835 1.155 2.724 1.00 76.56 184 MET A O 1
ATOM 1397 N N . GLU A 1 185 ? 42.361 3.177 3.587 1.00 75.06 185 GLU A N 1
ATOM 1398 C CA . GLU A 1 185 ? 43.655 3.795 3.246 1.00 75.06 185 GLU A CA 1
ATOM 1399 C C . GLU A 1 185 ? 44.842 3.138 3.965 1.00 75.06 185 GLU A C 1
ATOM 1401 O O . GLU A 1 185 ? 45.918 3.009 3.395 1.00 75.06 185 GLU A O 1
ATOM 1406 N N . THR A 1 186 ? 44.650 2.676 5.203 1.00 81.50 186 THR A N 1
ATOM 1407 C CA . THR A 1 186 ? 45.706 2.016 5.996 1.00 81.50 186 THR A CA 1
ATOM 1408 C C . THR A 1 186 ? 45.929 0.540 5.649 1.00 81.50 186 THR A C 1
ATOM 1410 O O . THR A 1 186 ? 46.882 -0.060 6.146 1.00 81.50 186 THR A O 1
ATOM 1413 N N . SER A 1 187 ? 45.061 -0.054 4.823 1.00 73.44 187 SER A N 1
ATOM 1414 C CA . SER A 1 187 ? 45.140 -1.467 4.415 1.00 73.44 187 SER A CA 1
ATOM 1415 C C . SER A 1 187 ? 45.751 -1.672 3.020 1.00 73.44 187 SER A C 1
ATOM 1417 O O . SER A 1 187 ? 45.847 -2.819 2.578 1.00 73.44 187 SER A O 1
ATOM 1419 N N . SER A 1 188 ? 46.134 -0.589 2.333 1.00 62.97 188 SER A N 1
ATOM 1420 C CA . SER A 1 188 ? 46.835 -0.602 1.040 1.00 62.97 188 SER A CA 1
ATOM 1421 C C . SER A 1 188 ? 48.323 -0.317 1.202 1.00 62.97 188 SER A C 1
ATOM 1423 O O . SER A 1 188 ? 49.057 -0.732 0.278 1.00 62.97 188 SER A O 1
#

Nearest PDB structures (foldseek):
  7vf9-assembly1_F  TM=2.989E-01  e=1.033E+00  Pseudomonas aeruginosa PAO1
  8ffz-assembly1_H  TM=6.619E-01  e=9.343E+00  Saccharomyces cerevisiae S288C
  6cnf-assembly1_R  TM=4.214E-01  e=9.343E+00  Saccharomyces cerevisiae S288C
  6f42-assembly1_V  TM=2.938E-01  e=6.228E+00  Saccharomyces cerevisiae S288C

Solvent-accessible surface area (backbone atoms only — not comparable to full-atom values): 11084 Å² total; per-residue (Å²): 134,57,71,64,63,54,48,56,51,52,51,51,50,50,54,52,44,56,53,51,46,52,51,50,44,50,38,55,76,71,38,48,32,58,77,72,76,37,54,64,65,60,39,35,48,71,77,66,72,43,78,69,87,66,55,75,67,58,44,28,54,50,48,44,40,37,46,30,47,54,93,79,74,23,65,49,35,51,59,59,56,46,11,62,60,63,70,52,51,46,70,54,44,54,51,41,53,55,62,62,74,68,69,78,82,64,81,82,83,57,84,82,79,69,82,70,71,74,76,71,84,63,80,83,66,96,48,77,62,55,62,51,50,53,52,51,51,52,54,51,50,51,66,69,37,89,49,53,64,55,56,58,65,72,41,55,78,94,46,42,68,62,49,52,52,50,53,51,49,53,53,52,52,51,51,50,52,52,55,54,50,55,55,53,66,76,72,111

pLDDT: mean 79.9, std 17.3, range [38.16, 98.12]

Radius of gyration: 24.35 Å; Cα contacts (8 Å, |Δi|>4): 103; chains: 1; bounding box: 66×50×44 Å

Sequence (188 aa):
MKVEAAREYSESLGMIGAGTLRQVAWAQQQGIPKALGMDLRTWIETFVGGWVRLTIEDRREVVLELTAPVEDGGMGLSQREAADVLGVTNATVSRDRAVTNVTDDDATERGAVTNVTEQQEEPIEDEPWIALKQAVDSVGSLAKSYDAARIAAAVPARRRAATAKRLRSIGTDLGRVALALERMETSS

Secondary structure (DSSP, 8-state):
--HHHHHHHHHHHHHHHHHHHHHHHHHHHTTHHHHTT--HHHHIIIII-S-----HHHHHHHHHHHHS-GGGTS----HHHHHHHHTS-HHHHHHHHHHHTTSSSTTSSS---------------S-HHHHHHHHHHHHHHHHHSTTHHHHHHHS-HHHHHHHHHHHHHHHHHHHHHHHHHHHHHTT-

Mean predicted aligned error: 15.88 Å

Foldseek 3Di:
DDPVVVVVVVVVVLVVLLVLLVVLLVCVVVCVCVVVVHDSQVVCCPPVVGADDHDLVSLLVSLCQQCPDVVVVHVNDDLCSSCSSRVHDSVSSVVSPVVVVPDDPPVPPDPDPPPPPPPPPDPPDPPPVVVVVVVVVVVVVVVVPPCPVVVLVPDPPVCNVVVVVVVVVVVVVVVVVVVVVVVVVVVD